Protein 4CY5 (pdb70)

Organism: Drosophila melanogaster (NCBI:txid7227)

Nearest PDB structures (foldseek):
  4cy5-assembly1_A  TM=1.003E+00  e=8.157E-61  Drosophila melanogaster
  3ur4-assembly1_A  TM=1.001E+00  e=1.302E-55  Homo sapiens
  5mzh-assembly1_A  TM=8.025E-01  e=2.350E-26  Chlamydomonas reinhardtii
  7n61-assembly1_0B  TM=9.319E-01  e=7.285E-24  Chlamydomonas reinhardtii
  8ro2-assembly1_T  TM=8.880E-01  e=8.607E-22  Homo sapiens

InterPro domains:
  IPR001680 WD40 repeat [PS50082] (68-109)
  IPR001680 WD40 repeat [PS50082] (110-151)
  IPR001680 WD40 repeat [PS50082] (152-193)
  IPR001680 WD40 repeat [PS50082] (194-235)
  IPR001680 WD40 repeat [PS50082] (237-278)
  IPR001680 WD40 repeat [PS50082] (279-323)
  IPR001680 WD40 repeat [SM00320] (61-100)
  IPR001680 WD40 repeat [SM00320] (103-142)
  IPR001680 WD40 repeat [SM00320] (145-184)
  IPR001680 WD40 repeat [SM00320] (187-226)
  IPR001680 WD40 repeat [SM00320] (229-269)
  IPR001680 WD40 repeat [SM00320] (272-314)
  IPR001680 WD40 repeat [SM00320] (317-358)
  IPR015943 WD40/YVTN repeat-like-containing domain superfamily [G3DSA:2.130.10.10] (47-361)
  IPR019775 WD40 repeat, conserved site [PS00678] (129-143)
  IPR019775 WD40 repeat, conserved site [PS00678] (171-185)
  IPR019775 WD40 repeat, conserved site [PS00678] (213-227)
  IPR019775 WD40 repeat, conserved site [PS00678] (301-315)
  IPR020472 PAC1/LIS1-like, WD-40 repeat [PR00320] (129-143)
  IPR020472 PAC1/LIS1-like, WD-40 repeat [PR00320] (171-185)

Solvent-accessible surface area: 12620 Å² total; per-residue (Å²): 164,141,8,71,8,66,79,107,72,66,8,72,40,10,95,78,1,0,0,0,1,39,18,0,63,88,1,88,61,0,0,0,0,0,3,16,88,45,0,21,0,8,8,0,88,78,8,145,95,83,51,52,2,67,39,11,159,91,6,1,0,4,0,3,20,1,62,87,4,171,37,0,0,0,0,0,9,22,101,18,0,28,2,2,49,21,92,74,23,123,52,79,76,43,0,148,41,11,83,48,67,0,2,3,0,30,16,10,55,145,19,61,22,0,0,0,0,0,53,34,65,12,0,37,4,1,27,21,196,52,14,146,47,101,66,72,9,116,0,18,78,53,21,1,2,5,5,42,7,13,110,108,10,53,20,0,0,0,0,0,35,25,11,36,6,58,0,11,37,18,84,73,12,111,50,90,60,42,8,130,174,122,98,29,31,7,0,12,2,57,2,3,57,9,10,96,29,0,0,6,1,14,16,60,42,18,1,51,0,35,22,41,77,155,27,135,53,75,15,60,0,78,50,5,123,1,91,110,31,1,2,12,1,9,16,4,41,47,27,15,84,2,0,0,2,0,0,33,41,50,45,0,9,0,0,27,0,37,57,85,113,58,12,37,113,4,134,40,12,92,24,11,0,0,0,1,7,30,4,58,96,88,32,9,0,0,0,0,0,10,66,119,22,66,27,2,20,0,7,58,15,123,58,171,145,22,75,2,67,52,132,102,0,2,3,5,80,66,71,187

Structure (mmCIF, N/CA/C/O backbone):
data_4CY5
#
_entry.id   4CY5
#
_cell.length_a   81.480
_cell.length_b   86.210
_cell.length_c   47.620
_cell.angle_alpha   90.00
_cell.angle_beta   90.00
_cell.angle_gamma   90.00
#
_symmetry.space_group_name_H-M   'P 21 21 2'
#
loop_
_entity.id
_entity.type
_entity.pdbx_description
1 polymer 'PROTEIN WILL DIE SLOWLY'
2 polymer 'DIM GAMMA-TUBULIN 1'
3 polymer 'CG4699, ISOFORM D'
4 water water
#
loop_
_atom_site.group_PDB
_atom_site.id
_atom_site.type_symbol
_atom_site.label_atom_id
_atom_site.label_alt_id
_atom_site.label_comp_id
_atom_site.label_asym_id
_atom_site.label_entity_id
_atom_site.label_seq_id
_atom_site.pdbx_PDB_ins_code
_atom_site.Cartn_x
_atom_site.Cartn_y
_atom_site.Cartn_z
_atom_site.occupancy
_atom_site.B_iso_or_equiv
_atom_site.auth_seq_id
_atom_site.auth_comp_id
_atom_site.auth_asym_id
_atom_site.auth_atom_id
_atom_site.pdbx_PDB_model_num
ATOM 1 N N . VAL A 1 13 ? -6.609 44.787 -5.662 1.00 75.08 58 VAL A N 1
ATOM 2 C CA . VAL A 1 13 ? -6.480 43.365 -5.201 1.00 75.98 58 VAL A CA 1
ATOM 3 C C . VAL A 1 13 ? -6.129 42.486 -6.411 1.00 73.14 58 VAL A C 1
ATOM 4 O O . VAL A 1 13 ? -6.956 42.315 -7.313 1.00 75.93 58 VAL A O 1
ATOM 8 N N . LYS A 1 14 ? -4.914 41.933 -6.444 1.00 66.62 59 LYS A N 1
ATOM 9 C CA . LYS A 1 14 ? -4.390 41.351 -7.690 1.00 62.78 59 LYS A CA 1
ATOM 10 C C . LYS A 1 14 ? -3.305 40.268 -7.503 1.00 60.06 59 LYS A C 1
ATOM 11 O O . LYS A 1 14 ? -2.367 40.466 -6.732 1.00 59.76 59 LYS A O 1
ATOM 17 N N . PRO A 1 15 ? -3.412 39.132 -8.236 1.00 57.04 60 PRO A N 1
ATOM 18 C CA . PRO A 1 15 ? -2.458 38.031 -8.064 1.00 55.13 60 PRO A CA 1
ATOM 19 C C . PRO A 1 15 ? -1.154 38.175 -8.845 1.00 55.74 60 PRO A C 1
ATOM 20 O O . PRO A 1 15 ? -1.026 39.042 -9.716 1.00 55.21 60 PRO A O 1
ATOM 24 N N . ASN A 1 16 ? -0.206 37.296 -8.530 1.00 57.45 61 ASN A N 1
ATOM 25 C CA . ASN A 1 16 ? 1.123 37.297 -9.137 1.00 58.03 61 ASN A CA 1
ATOM 26 C C . ASN A 1 16 ? 1.665 35.867 -9.248 1.00 52.93 61 ASN A C 1
ATOM 27 O O . ASN A 1 16 ? 2.726 35.539 -8.706 1.00 51.05 61 ASN A O 1
ATOM 32 N N . TYR A 1 17 ? 0.914 35.007 -9.922 1.00 47.26 62 TYR A N 1
ATOM 33 C CA . TYR A 1 17 ? 1.368 33.642 -10.147 1.00 44.48 62 TYR A CA 1
ATOM 34 C C . TYR A 1 17 ? 2.677 33.656 -10.936 1.00 45.09 62 TYR A C 1
ATOM 35 O O . TYR A 1 17 ? 2.799 34.365 -11.940 1.00 43.32 62 TYR A O 1
ATOM 44 N N . THR A 1 18 ? 3.665 32.907 -10.443 1.00 43.30 63 THR A N 1
ATOM 45 C CA . THR A 1 18 ? 4.912 32.715 -11.163 1.00 43.87 63 THR A CA 1
ATOM 46 C C . THR A 1 18 ? 5.175 31.225 -11.329 1.00 42.36 63 THR A C 1
ATOM 47 O O . THR A 1 18 ? 4.802 30.411 -10.487 1.00 39.20 63 THR A O 1
ATOM 51 N N . LEU A 1 19 ? 5.823 30.885 -12.433 1.00 41.71 64 LEU A N 1
ATOM 52 C CA . LEU A 1 19 ? 6.163 29.515 -12.744 1.00 40.79 64 LEU A CA 1
ATOM 53 C C . LEU A 1 19 ? 7.127 28.935 -11.718 1.00 40.92 64 LEU A C 1
ATOM 54 O O . LEU A 1 19 ? 8.182 29.511 -11.466 1.00 36.75 64 LEU A O 1
ATOM 59 N N . LYS A 1 20 ? 6.775 27.792 -11.136 1.00 41.76 65 LYS A N 1
ATOM 60 C CA . LYS A 1 20 ? 7.675 27.111 -10.205 1.00 43.20 65 LYS A CA 1
ATOM 61 C C . LYS A 1 20 ? 8.222 25.795 -10.742 1.00 42.21 65 LYS A C 1
ATOM 62 O O . LYS A 1 20 ? 9.414 25.520 -10.588 1.00 45.75 65 LYS A O 1
ATOM 68 N N . PHE A 1 21 ? 7.371 24.991 -11.374 1.00 40.24 66 PHE A N 1
ATOM 69 C CA . PHE A 1 21 ? 7.790 23.712 -11.929 1.00 39.05 66 PHE A CA 1
ATOM 70 C C . PHE A 1 21 ? 7.171 23.435 -13.297 1.00 38.26 66 PHE A C 1
ATOM 71 O O . PHE A 1 21 ? 6.022 23.822 -13.561 1.00 35.99 66 PHE A O 1
ATOM 79 N N . THR A 1 22 ? 7.943 22.761 -14.150 1.00 35.32 67 THR A N 1
ATOM 80 C CA . THR A 1 22 ? 7.420 22.147 -15.366 1.00 37.32 67 THR A CA 1
ATOM 81 C C . THR A 1 22 ? 7.620 20.634 -15.326 1.00 36.53 67 THR A C 1
ATOM 82 O O . THR A 1 22 ? 8.729 20.139 -15.155 1.00 32.60 67 THR A O 1
ATOM 86 N N . LEU A 1 23 ? 6.521 19.913 -15.496 1.00 37.18 68 LEU A N 1
ATOM 87 C CA . LEU A 1 23 ? 6.514 18.471 -15.419 1.00 38.48 68 LEU A CA 1
ATOM 88 C C . LEU A 1 23 ? 6.348 17.928 -16.830 1.00 40.21 68 LEU A C 1
ATOM 89 O O . LEU A 1 23 ? 5.464 18.368 -17.568 1.00 43.93 68 LEU A O 1
ATOM 94 N N . ALA A 1 24 ? 7.188 16.976 -17.211 1.00 40.69 69 ALA A N 1
ATOM 95 C CA . ALA A 1 24 ? 7.102 16.373 -18.539 1.00 40.33 69 ALA A CA 1
ATOM 96 C C . ALA A 1 24 ? 7.110 14.865 -18.413 1.00 38.81 69 ALA A C 1
ATOM 97 O O . ALA A 1 24 ? 7.621 14.322 -17.428 1.00 41.05 69 ALA A O 1
ATOM 99 N N . GLY A 1 25 ? 6.535 14.192 -19.406 1.00 36.98 70 GLY A N 1
ATOM 100 C CA . GLY A 1 25 ? 6.391 12.738 -19.360 1.00 36.95 70 GLY A CA 1
ATOM 101 C C . GLY A 1 25 ? 5.307 12.206 -20.278 1.00 36.89 70 GLY A C 1
ATOM 102 O O . GLY A 1 25 ? 5.481 11.169 -20.904 1.00 37.91 70 GLY A O 1
ATOM 103 N N . HIS A 1 26 ? 4.183 12.903 -20.372 1.00 37.06 71 HIS A N 1
ATOM 104 C CA . HIS A 1 26 ? 3.192 12.534 -21.370 1.00 38.91 71 HIS A CA 1
ATOM 105 C C . HIS A 1 26 ? 3.780 12.666 -22.769 1.00 38.50 71 HIS A C 1
ATOM 106 O O . HIS A 1 26 ? 4.568 13.570 -23.040 1.00 37.97 71 HIS A O 1
ATOM 113 N N . THR A 1 27 ? 3.420 11.733 -23.641 1.00 39.27 72 THR A N 1
ATOM 114 C CA . THR A 1 27 ? 3.937 11.708 -25.000 1.00 39.62 72 THR A CA 1
ATOM 115 C C . THR A 1 27 ? 2.882 12.148 -26.026 1.00 40.55 72 THR A C 1
ATOM 116 O O . THR A 1 27 ? 3.117 12.091 -27.231 1.00 41.94 72 THR A O 1
ATOM 120 N N . LYS A 1 28 ? 1.726 12.592 -25.537 1.00 41.13 73 LYS A N 1
ATOM 121 C CA . LYS A 1 28 ? 0.669 13.146 -26.378 1.00 40.76 73 LYS A CA 1
ATOM 122 C C . LYS A 1 28 ? -0.056 14.228 -25.599 1.00 39.66 73 LYS A C 1
ATOM 123 O O . LYS A 1 28 ? 0.219 14.431 -24.419 1.00 42.25 73 LYS A O 1
ATOM 129 N N . ALA A 1 29 ? -0.969 14.933 -26.261 1.00 38.46 74 ALA A N 1
ATOM 130 C CA . ALA A 1 29 ? -1.721 16.025 -25.629 1.00 36.33 74 ALA A CA 1
ATOM 131 C C . ALA A 1 29 ? -2.254 15.660 -24.238 1.00 32.87 74 ALA A C 1
ATOM 132 O O . ALA A 1 29 ? -2.781 14.582 -24.040 1.00 29.71 74 ALA A O 1
ATOM 134 N N . VAL A 1 30 ? -2.106 16.571 -23.286 1.00 32.78 75 VAL A N 1
ATOM 135 C CA . VAL A 1 30 ? -2.636 16.382 -21.936 1.00 33.37 75 VAL A CA 1
ATOM 136 C C . VAL A 1 30 ? -4.063 16.939 -21.923 1.00 33.62 75 VAL A C 1
ATOM 137 O O . VAL A 1 30 ? -4.267 18.098 -22.257 1.00 33.90 75 VAL A O 1
ATOM 141 N N . SER A 1 31 ? -5.029 16.095 -21.551 1.00 32.93 76 SER A N 1
ATOM 142 C CA . SER A 1 31 ? -6.462 16.388 -21.668 1.00 33.73 76 SER A CA 1
ATOM 143 C C . SER A 1 31 ? -7.076 16.961 -20.398 1.00 35.56 76 SER A C 1
ATOM 144 O O . SER A 1 31 ? -8.002 17.766 -20.477 1.00 39.59 76 SER A O 1
ATOM 147 N N . ALA A 1 32 ? -6.600 16.530 -19.236 1.00 34.62 77 ALA A N 1
ATOM 148 C CA . ALA A 1 32 ? -7.050 17.116 -17.971 1.00 34.01 77 ALA A CA 1
ATOM 149 C C . ALA A 1 32 ? -5.978 17.061 -16.907 1.00 35.40 77 ALA A C 1
ATOM 150 O O . ALA A 1 32 ? -5.115 16.173 -16.922 1.00 36.05 77 ALA A O 1
ATOM 152 N N . VAL A 1 33 ? -6.047 18.018 -15.985 1.00 35.85 78 VAL A N 1
ATOM 153 C CA . VAL A 1 33 ? -5.249 18.010 -14.762 1.00 36.37 78 VAL A CA 1
ATOM 154 C C . VAL A 1 33 ? -6.150 18.402 -13.593 1.00 36.20 78 VAL A C 1
ATOM 155 O O . VAL A 1 33 ? -7.000 19.284 -13.740 1.00 34.36 78 VAL A O 1
ATOM 159 N N . LYS A 1 34 ? -5.935 17.746 -12.447 1.00 34.20 79 LYS A N 1
ATOM 160 C CA . LYS A 1 34 ? -6.838 17.768 -11.297 1.00 32.43 79 LYS A CA 1
ATOM 161 C C . LYS A 1 34 ? -6.050 17.519 -9.985 1.00 32.98 79 LYS A C 1
ATOM 162 O O . LYS A 1 34 ? -5.284 16.547 -9.872 1.00 31.90 79 LYS A O 1
ATOM 168 N N . PHE A 1 35 ? -6.232 18.398 -9.003 1.00 31.66 80 PHE A N 1
ATOM 169 C CA . PHE A 1 35 ? -5.636 18.220 -7.679 1.00 32.23 80 PHE A CA 1
ATOM 170 C C . PHE A 1 35 ? -6.439 17.271 -6.804 1.00 32.13 80 PHE A C 1
ATOM 171 O O . PHE A 1 35 ? -7.655 17.272 -6.836 1.00 35.40 80 PHE A O 1
ATOM 179 N N . SER A 1 36 ? -5.755 16.458 -6.011 1.00 34.31 81 SER A N 1
ATOM 180 C CA . SER A 1 36 ? -6.449 15.622 -5.039 1.00 33.50 81 SER A CA 1
ATOM 181 C C . SER A 1 36 ? -7.087 16.558 -3.990 1.00 31.96 81 SER A C 1
ATOM 182 O O . SER A 1 36 ? -6.520 17.603 -3.681 1.00 31.52 81 SER A O 1
ATOM 185 N N . PRO A 1 37 ? -8.279 16.216 -3.486 1.00 33.31 82 PRO A N 1
ATOM 186 C CA . PRO A 1 37 ? -8.920 17.033 -2.443 1.00 35.98 82 PRO A CA 1
ATOM 187 C C . PRO A 1 37 ? -8.060 17.224 -1.192 1.00 37.28 82 PRO A C 1
ATOM 188 O O . PRO A 1 37 ? -8.101 18.285 -0.589 1.00 38.35 82 PRO A O 1
ATOM 192 N N . ASN A 1 38 ? -7.274 16.208 -0.837 1.00 39.02 83 ASN A N 1
ATOM 193 C CA . ASN A 1 38 ? -6.322 16.299 0.273 1.00 39.48 83 ASN A CA 1
ATOM 194 C C . ASN A 1 38 ? -5.064 17.136 -0.033 1.00 41.80 83 ASN A C 1
ATOM 195 O O . ASN A 1 38 ? -4.193 17.269 0.827 1.00 43.31 83 ASN A O 1
ATOM 200 N N . GLY A 1 39 ? -4.955 17.658 -1.258 1.00 42.58 84 GLY A N 1
ATOM 201 C CA . GLY A 1 39 ? -3.920 18.624 -1.624 1.00 43.04 84 GLY A CA 1
ATOM 202 C C . GLY A 1 39 ? -2.525 18.082 -1.872 1.00 43.63 84 GLY A C 1
ATOM 203 O O . GLY A 1 39 ? -1.590 18.851 -2.114 1.00 42.66 84 GLY A O 1
ATOM 204 N N . GLU A 1 40 ? -2.373 16.763 -1.831 1.00 46.43 85 GLU A N 1
ATOM 205 C CA . GLU A 1 40 ? -1.053 16.152 -1.889 1.00 46.95 85 GLU A CA 1
ATOM 206 C C . GLU A 1 40 ? -0.634 15.831 -3.323 1.00 43.07 85 GLU A C 1
ATOM 207 O O . GLU A 1 40 ? 0.555 15.863 -3.638 1.00 46.01 85 GLU A O 1
ATOM 213 N N . TRP A 1 41 ? -1.604 15.530 -4.185 1.00 38.72 86 TRP A N 1
ATOM 214 C CA . TRP A 1 41 ? -1.330 14.947 -5.503 1.00 36.38 86 TRP A CA 1
ATOM 215 C C . TRP A 1 41 ? -1.934 15.730 -6.647 1.00 34.84 86 TRP A C 1
ATOM 216 O O . TRP A 1 41 ? -2.972 16.369 -6.497 1.00 36.97 86 TRP A O 1
ATOM 227 N N . LEU A 1 42 ? -1.301 15.632 -7.810 1.00 35.30 87 LEU A N 1
ATOM 228 C CA . LEU A 1 42 ? -1.886 16.116 -9.058 1.00 35.29 87 LEU A CA 1
ATOM 229 C C . LEU A 1 42 ? -2.007 14.960 -10.041 1.00 34.08 87 LEU A C 1
ATOM 230 O O . LEU A 1 42 ? -1.017 14.304 -10.343 1.00 35.82 87 LEU A O 1
ATOM 235 N N . ALA A 1 43 ? -3.213 14.712 -10.536 1.00 33.14 88 ALA A N 1
ATOM 236 C CA . ALA A 1 43 ? -3.427 13.725 -11.588 1.00 32.05 88 ALA A CA 1
ATOM 237 C C . ALA A 1 43 ? -3.494 14.414 -12.954 1.00 32.64 88 ALA A C 1
ATOM 238 O O . ALA A 1 43 ? -4.040 15.512 -13.075 1.00 31.70 88 ALA A O 1
ATOM 240 N N . SER A 1 44 ? -2.938 13.758 -13.971 1.00 32.62 89 SER A N 1
ATOM 241 C CA . SER A 1 44 ? -3.043 14.209 -15.351 1.00 33.31 89 SER A CA 1
ATOM 242 C C . SER A 1 44 ? -3.520 13.055 -16.234 1.00 32.64 89 SER A C 1
ATOM 243 O O . SER A 1 44 ? -3.150 11.907 -16.022 1.00 33.67 89 SER A O 1
ATOM 246 N N . SER A 1 45 ? -4.369 13.359 -17.206 1.00 30.83 90 SER A N 1
ATOM 247 C CA . SER A 1 45 ? -4.799 12.374 -18.186 1.00 30.05 90 SER A CA 1
ATOM 248 C C . SER A 1 45 ? -4.305 12.823 -19.551 1.00 30.24 90 SER A C 1
ATOM 249 O O . SER A 1 45 ? -4.038 14.007 -19.751 1.00 31.14 90 SER A O 1
ATOM 252 N N . SER A 1 46 ? -4.194 11.895 -20.494 1.00 31.39 91 SER A N 1
ATOM 253 C CA . SER A 1 46 ? -3.619 12.228 -21.804 1.00 33.75 91 SER A CA 1
ATOM 254 C C . SER A 1 46 ? -4.145 11.340 -22.917 1.00 34.57 91 SER A C 1
ATOM 255 O O . SER A 1 46 ? -4.650 10.241 -22.671 1.00 37.25 91 SER A O 1
ATOM 258 N N . ALA A 1 47 ? -4.010 11.823 -24.148 1.00 34.83 92 ALA A N 1
ATOM 259 C CA . ALA A 1 47 ? -4.310 11.016 -25.337 1.00 37.73 92 ALA A CA 1
ATOM 260 C C . ALA A 1 47 ? -3.371 9.814 -25.485 1.00 36.78 92 ALA A C 1
ATOM 261 O O . ALA A 1 47 ? -3.671 8.884 -26.237 1.00 35.57 92 ALA A O 1
ATOM 263 N N . ASP A 1 48 ? -2.238 9.839 -24.780 1.00 36.63 93 ASP A N 1
ATOM 264 C CA . ASP A 1 48 ? -1.298 8.714 -24.774 1.00 38.13 93 ASP A CA 1
ATOM 265 C C . ASP A 1 48 ? -1.823 7.470 -24.045 1.00 39.88 93 ASP A C 1
ATOM 266 O O . ASP A 1 48 ? -1.087 6.491 -23.919 1.00 40.23 93 ASP A O 1
ATOM 271 N N . LYS A 1 49 ? -3.074 7.518 -23.570 1.00 39.31 94 LYS A N 1
ATOM 272 C CA . LYS A 1 49 ? -3.752 6.396 -22.910 1.00 40.71 94 LYS A CA 1
ATOM 273 C C . LYS A 1 49 ? -3.405 6.294 -21.427 1.00 38.59 94 LYS A C 1
ATOM 274 O O . LYS A 1 49 ? -3.823 5.342 -20.772 1.00 38.73 94 LYS A O 1
ATOM 280 N N . LEU A 1 50 ? -2.671 7.273 -20.892 1.00 36.08 95 LEU A N 1
ATOM 281 C CA . LEU A 1 50 ? -2.144 7.178 -19.526 1.00 37.75 95 LEU A CA 1
ATOM 282 C C . LEU A 1 50 ? -2.686 8.227 -18.564 1.00 36.49 95 LEU A C 1
ATOM 283 O O . LEU A 1 50 ? -3.066 9.318 -18.969 1.00 36.52 95 LEU A O 1
ATOM 288 N N . ILE A 1 51 ? -2.703 7.866 -17.282 1.00 36.23 96 ILE A N 1
ATOM 289 C CA . ILE A 1 51 ? -2.879 8.812 -16.181 1.00 35.39 96 ILE A CA 1
ATOM 290 C C . ILE A 1 51 ? -1.563 8.902 -15.431 1.00 34.04 96 ILE A C 1
ATOM 291 O O . ILE A 1 51 ? -0.923 7.883 -15.201 1.00 34.33 96 ILE A O 1
ATOM 296 N N . LYS A 1 52 ? -1.160 10.113 -15.049 1.00 33.51 97 LYS A N 1
ATOM 297 C CA . LYS A 1 52 ? 0.050 10.302 -14.258 1.00 33.06 97 LYS A CA 1
ATOM 298 C C . LYS A 1 52 ? -0.201 11.097 -12.993 1.00 32.97 97 LYS A C 1
ATOM 299 O O . LYS A 1 52 ? -0.967 12.049 -12.994 1.00 34.03 97 LYS A O 1
ATOM 305 N N . ILE A 1 53 ? 0.468 10.693 -11.920 1.00 33.00 98 ILE A N 1
ATOM 306 C CA . ILE A 1 53 ? 0.332 11.326 -10.633 1.00 33.25 98 ILE A CA 1
ATOM 307 C C . ILE A 1 53 ? 1.624 12.036 -10.318 1.00 33.95 98 ILE A C 1
ATOM 308 O O . ILE A 1 53 ? 2.684 11.470 -10.474 1.00 32.82 98 ILE A O 1
ATOM 313 N N . TRP A 1 54 ? 1.506 13.282 -9.869 1.00 35.41 99 TRP A N 1
ATOM 314 C CA . TRP A 1 54 ? 2.630 14.137 -9.547 1.00 34.71 99 TRP A CA 1
ATOM 315 C C . TRP A 1 54 ? 2.404 14.719 -8.148 1.00 35.81 99 TRP A C 1
ATOM 316 O O . TRP A 1 54 ? 1.270 14.925 -7.751 1.00 34.59 99 TRP A O 1
ATOM 327 N N . GLY A 1 55 ? 3.476 14.974 -7.401 1.00 37.80 100 GLY A N 1
ATOM 328 C CA . GLY A 1 55 ? 3.366 15.648 -6.106 1.00 37.64 100 GLY A CA 1
ATOM 329 C C . GLY A 1 55 ? 2.929 17.086 -6.326 1.00 36.61 100 GLY A C 1
ATOM 330 O O . GLY A 1 55 ? 3.538 17.798 -7.119 1.00 36.91 100 GLY A O 1
ATOM 331 N N . ALA A 1 56 ? 1.877 17.518 -5.634 1.00 34.47 101 ALA A N 1
ATOM 332 C CA . ALA A 1 56 ? 1.243 18.801 -5.947 1.00 36.17 101 ALA A CA 1
ATOM 333 C C . ALA A 1 56 ? 2.108 20.034 -5.635 1.00 37.61 101 ALA A C 1
ATOM 334 O O . ALA A 1 56 ? 1.945 21.070 -6.279 1.00 35.22 101 ALA A O 1
ATOM 336 N N . TYR A 1 57 ? 3.008 19.915 -4.652 1.00 37.82 102 TYR A N 1
ATOM 337 C CA . TYR A 1 57 ? 3.858 21.028 -4.205 1.00 38.21 102 TYR A CA 1
ATOM 338 C C . TYR A 1 57 ? 5.238 21.061 -4.873 1.00 38.19 102 TYR A C 1
ATOM 339 O O . TYR A 1 57 ? 5.777 22.137 -5.116 1.00 38.51 102 TYR A O 1
ATOM 348 N N . ASP A 1 58 ? 5.820 19.895 -5.137 1.00 40.87 103 ASP A N 1
ATOM 349 C CA . ASP A 1 58 ? 7.148 19.822 -5.780 1.00 44.48 103 ASP A CA 1
ATOM 350 C C . ASP A 1 58 ? 7.096 19.401 -7.256 1.00 42.83 103 ASP A C 1
ATOM 351 O O . ASP A 1 58 ? 8.090 19.527 -7.961 1.00 43.05 103 ASP A O 1
ATOM 356 N N . GLY A 1 59 ? 5.952 18.898 -7.712 1.00 42.08 104 GLY A N 1
ATOM 357 C CA . GLY A 1 59 ? 5.801 18.437 -9.098 1.00 43.40 104 GLY A CA 1
ATOM 358 C C . GLY A 1 59 ? 6.561 17.159 -9.406 1.00 42.98 104 GLY A C 1
ATOM 359 O O . GLY A 1 59 ? 6.817 16.844 -10.572 1.00 43.29 104 GLY A O 1
ATOM 360 N N . LYS A 1 60 ? 6.917 16.424 -8.356 1.00 41.24 105 LYS A N 1
ATOM 361 C CA . LYS A 1 60 ? 7.723 15.223 -8.490 1.00 42.16 105 LYS A CA 1
ATOM 362 C C . LYS A 1 60 ? 6.858 14.093 -8.996 1.00 39.78 105 LYS A C 1
ATOM 363 O O . LYS A 1 60 ? 5.825 13.792 -8.388 1.00 40.67 105 LYS A O 1
ATOM 369 N N . PHE A 1 61 ? 7.293 13.456 -10.083 1.00 37.75 106 PHE A N 1
ATOM 370 C CA . PHE A 1 61 ? 6.593 12.303 -10.637 1.00 37.37 106 PHE A CA 1
ATOM 371 C C . PHE A 1 61 ? 6.412 11.233 -9.573 1.00 36.33 106 PHE A C 1
ATOM 372 O O . PHE A 1 61 ? 7.378 10.813 -8.936 1.00 35.93 106 PHE A O 1
ATOM 380 N N . GLU A 1 62 ? 5.172 10.799 -9.395 1.00 36.85 107 GLU A N 1
ATOM 381 C CA . GLU A 1 62 ? 4.840 9.730 -8.455 1.00 37.44 107 GLU A CA 1
ATOM 382 C C . GLU A 1 62 ? 4.672 8.409 -9.195 1.00 37.69 107 GLU A C 1
ATOM 383 O O . GLU A 1 62 ? 5.410 7.460 -8.932 1.00 37.49 107 GLU A O 1
ATOM 389 N N . LYS A 1 63 ? 3.717 8.340 -10.130 1.00 37.65 108 LYS A N 1
ATOM 390 C CA . LYS A 1 63 ? 3.457 7.075 -10.840 1.00 36.27 108 LYS A CA 1
ATOM 391 C C . LYS A 1 63 ? 2.589 7.184 -12.095 1.00 35.48 108 LYS A C 1
ATOM 392 O O . LYS A 1 63 ? 1.927 8.198 -12.345 1.00 33.88 108 LYS A O 1
ATOM 398 N N . THR A 1 64 ? 2.588 6.097 -12.859 1.00 34.60 109 THR A N 1
ATOM 399 C CA . THR A 1 64 ? 1.782 5.972 -14.061 1.00 35.10 109 THR A CA 1
ATOM 400 C C . THR A 1 64 ? 0.704 4.948 -13.826 1.00 35.73 109 THR A C 1
ATOM 401 O O . THR A 1 64 ? 0.958 3.912 -13.230 1.00 35.89 109 THR A O 1
ATOM 405 N N . ILE A 1 65 ? -0.507 5.252 -14.285 1.00 37.80 110 ILE A N 1
ATOM 406 C CA . ILE A 1 65 ? -1.620 4.323 -14.197 1.00 38.29 110 ILE A CA 1
ATOM 407 C C . ILE A 1 65 ? -2.123 4.046 -15.614 1.00 38.17 110 ILE A C 1
ATOM 408 O O . ILE A 1 65 ? -2.432 4.978 -16.367 1.00 37.82 110 ILE A O 1
ATOM 413 N N . SER A 1 66 ? -2.200 2.759 -15.958 1.00 37.96 111 SER A N 1
ATOM 414 C CA . SER A 1 66 ? -2.477 2.306 -17.326 1.00 38.00 111 SER A CA 1
ATOM 415 C C . SER A 1 66 ? -3.614 1.295 -17.363 1.00 36.24 111 SER A C 1
ATOM 416 O O . SER A 1 66 ? -3.871 0.601 -16.380 1.00 34.78 111 SER A O 1
ATOM 419 N N . GLY A 1 67 ? -4.261 1.199 -18.521 1.00 35.94 112 GLY A N 1
ATOM 420 C CA . GLY A 1 67 ? -5.306 0.200 -18.744 1.00 35.99 112 GLY A CA 1
ATOM 421 C C . GLY A 1 67 ? -6.278 0.554 -19.860 1.00 35.94 112 GLY A C 1
ATOM 422 O O . GLY A 1 67 ? -6.820 -0.335 -20.517 1.00 37.78 112 GLY A O 1
ATOM 423 N N . HIS A 1 68 ? -6.523 1.836 -20.076 1.00 33.23 113 HIS A N 1
ATOM 424 C CA . HIS A 1 68 ? -7.400 2.226 -21.172 1.00 36.21 113 HIS A CA 1
ATOM 425 C C . HIS A 1 68 ? -6.819 1.813 -22.521 1.00 36.51 113 HIS A C 1
ATOM 426 O O . HIS A 1 68 ? -5.606 1.800 -22.709 1.00 32.76 113 HIS A O 1
ATOM 433 N N . LYS A 1 69 ? -7.709 1.474 -23.446 1.00 39.65 114 LYS A N 1
ATOM 434 C CA . LYS A 1 69 ? -7.318 1.013 -24.780 1.00 41.21 114 LYS A CA 1
ATOM 435 C C . LYS A 1 69 ? -6.961 2.174 -25.711 1.00 38.56 114 LYS A C 1
ATOM 436 O O . LYS A 1 69 ? -6.106 2.034 -26.575 1.00 40.94 114 LYS A O 1
ATOM 442 N N . LEU A 1 70 ? -7.627 3.312 -25.533 1.00 37.47 115 LEU A N 1
ATOM 443 C CA . LEU A 1 70 ? -7.405 4.501 -26.352 1.00 36.43 115 LEU A CA 1
ATOM 444 C C . LEU A 1 70 ? -7.288 5.713 -25.431 1.00 35.03 115 LEU A C 1
ATOM 445 O O . LEU A 1 70 ? -7.340 5.566 -24.211 1.00 34.73 115 LEU A O 1
ATOM 450 N N . GLY A 1 71 ? -7.105 6.895 -26.009 1.00 33.69 116 GLY A N 1
ATOM 451 C CA . GLY A 1 71 ? -6.825 8.099 -25.232 1.00 34.87 116 GLY A CA 1
ATOM 452 C C . GLY A 1 71 ? -7.876 8.451 -24.190 1.00 33.83 116 GLY A C 1
ATOM 453 O O . GLY A 1 71 ? -9.039 8.078 -24.314 1.00 35.49 116 GLY A O 1
ATOM 454 N N . ILE A 1 72 ? -7.454 9.184 -23.165 1.00 32.64 117 ILE A N 1
ATOM 455 C CA . ILE A 1 72 ? -8.337 9.628 -22.083 1.00 31.34 117 ILE A CA 1
ATOM 456 C C . ILE A 1 72 ? -8.610 11.111 -22.224 1.00 30.65 117 ILE A C 1
ATOM 457 O O . ILE A 1 72 ? -7.686 11.865 -22.461 1.00 28.77 117 ILE A O 1
ATOM 462 N N . SER A 1 73 ? -9.870 11.523 -22.057 1.00 32.44 118 SER A N 1
ATOM 463 C CA . SER A 1 73 ? -10.261 12.934 -22.190 1.00 31.75 118 SER A CA 1
ATOM 464 C C . SER A 1 73 ? -10.466 13.645 -20.843 1.00 32.67 118 SER A C 1
ATOM 465 O O . SER A 1 73 ? -10.412 14.873 -20.788 1.00 34.59 118 SER A O 1
ATOM 468 N N . ASP A 1 74 ? -10.720 12.899 -19.769 1.00 31.82 119 ASP A N 1
ATOM 469 C CA . ASP A 1 74 ? -10.960 13.508 -18.451 1.00 32.43 119 ASP A CA 1
ATOM 470 C C . ASP A 1 74 ? -10.561 12.537 -17.348 1.00 30.35 119 ASP A C 1
ATOM 471 O O . ASP A 1 74 ? -10.509 11.328 -17.559 1.00 29.62 119 ASP A O 1
ATOM 476 N N . VAL A 1 75 ? -10.260 13.077 -16.175 1.00 30.82 120 VAL A N 1
ATOM 477 C CA . VAL A 1 75 ? -9.918 12.245 -15.022 1.00 31.28 120 VAL A CA 1
ATOM 478 C C . VAL A 1 75 ? -10.355 12.972 -13.760 1.00 31.05 120 VAL A C 1
ATOM 479 O O . VAL A 1 75 ? -10.302 14.184 -13.720 1.00 30.44 120 VAL A O 1
ATOM 483 N N . ALA A 1 76 ? -10.806 12.241 -12.740 1.00 32.48 121 ALA A N 1
ATOM 484 C CA . ALA A 1 76 ? -11.304 12.890 -11.519 1.00 33.17 121 ALA A CA 1
ATOM 485 C C . ALA A 1 76 ? -11.088 12.080 -10.239 1.00 32.97 121 ALA A C 1
ATOM 486 O O . ALA A 1 76 ? -11.057 10.857 -10.267 1.00 35.10 121 ALA A O 1
ATOM 488 N N . TRP A 1 77 ? -11.001 12.795 -9.121 1.00 32.60 122 TRP A N 1
ATOM 489 C CA . TRP A 1 77 ? -10.677 12.232 -7.805 1.00 33.09 122 TRP A CA 1
ATOM 490 C C . TRP A 1 77 ? -11.905 11.930 -6.967 1.00 33.35 122 TRP A C 1
ATOM 491 O O . TRP A 1 77 ? -12.856 12.703 -6.946 1.00 33.59 122 TRP A O 1
ATOM 502 N N . SER A 1 78 ? -11.870 10.825 -6.239 1.00 36.07 123 SER A N 1
ATOM 503 C CA . SER A 1 78 ? -12.849 10.597 -5.185 1.00 36.78 123 SER A CA 1
ATOM 504 C C . SER A 1 78 ? -12.665 11.650 -4.093 1.00 37.02 123 SER A C 1
ATOM 505 O O . SER A 1 78 ? -11.642 12.325 -4.024 1.00 36.84 123 SER A O 1
ATOM 508 N N . SER A 1 79 ? -13.660 11.762 -3.229 1.00 39.00 124 SER A N 1
ATOM 509 C CA . SER A 1 79 ? -13.653 12.759 -2.172 1.00 39.20 124 SER A CA 1
ATOM 510 C C . SER A 1 79 ? -12.532 12.535 -1.150 1.00 38.92 124 SER A C 1
ATOM 511 O O . SER A 1 79 ? -11.978 13.493 -0.635 1.00 43.74 124 SER A O 1
ATOM 514 N N . ASP A 1 80 ? -12.173 11.279 -0.896 1.00 39.07 125 ASP A N 1
ATOM 515 C CA . ASP A 1 80 ? -11.134 10.931 0.089 1.00 37.88 125 ASP A CA 1
ATOM 516 C C . ASP A 1 80 ? -9.732 10.797 -0.520 1.00 37.86 125 ASP A C 1
ATOM 517 O O . ASP A 1 80 ? -8.810 10.285 0.124 1.00 36.49 125 ASP A O 1
ATOM 522 N N . SER A 1 81 ? -9.575 11.268 -1.759 1.00 37.39 126 SER A N 1
ATOM 523 C CA . SER A 1 81 ? -8.305 11.205 -2.486 1.00 36.00 126 SER A CA 1
ATOM 524 C C . SER A 1 81 ? -7.719 9.782 -2.658 1.00 35.86 126 SER A C 1
ATOM 525 O O . SER A 1 81 ? -6.542 9.641 -3.001 1.00 35.69 126 SER A O 1
ATOM 528 N N . ARG A 1 82 ? -8.529 8.738 -2.464 1.00 36.44 127 ARG A N 1
ATOM 529 C CA . ARG A 1 82 ? -8.034 7.357 -2.600 1.00 39.12 127 ARG A CA 1
ATOM 530 C C . ARG A 1 82 ? -8.270 6.737 -3.977 1.00 37.73 127 ARG A C 1
ATOM 531 O O . ARG A 1 82 ? -7.537 5.832 -4.376 1.00 39.53 127 ARG A O 1
ATOM 539 N N . LEU A 1 83 ? -9.295 7.209 -4.684 1.00 35.62 128 LEU A N 1
ATOM 540 C CA . LEU A 1 83 ? -9.694 6.636 -5.959 1.00 34.30 128 LEU A CA 1
ATOM 541 C C . LEU A 1 83 ? -9.721 7.700 -7.044 1.00 33.73 128 LEU A C 1
ATOM 542 O O . LEU A 1 83 ? -9.804 8.910 -6.767 1.00 33.83 128 LEU A O 1
ATOM 547 N N . LEU A 1 84 ? -9.681 7.246 -8.287 1.00 33.68 129 LEU A N 1
ATOM 548 C CA . LEU A 1 84 ? -9.779 8.141 -9.445 1.00 33.18 129 LEU A CA 1
ATOM 549 C C . LEU A 1 84 ? -10.691 7.532 -10.488 1.00 32.40 129 LEU A C 1
ATOM 550 O O . LEU A 1 84 ? -10.755 6.312 -10.639 1.00 31.98 129 LEU A O 1
ATOM 555 N N . VAL A 1 85 ? -11.391 8.381 -11.224 1.00 31.12 130 VAL A N 1
ATOM 556 C CA . VAL A 1 85 ? -12.192 7.896 -12.332 1.00 31.28 130 VAL A CA 1
ATOM 557 C C . VAL A 1 85 ? -11.726 8.573 -13.617 1.00 30.11 130 VAL A C 1
ATOM 558 O O . VAL A 1 85 ? -11.343 9.727 -13.604 1.00 30.92 130 VAL A O 1
ATOM 562 N N . SER A 1 86 ? -11.717 7.821 -14.710 1.00 30.45 131 SER A N 1
ATOM 563 C CA . SER A 1 86 ? -11.304 8.346 -16.001 1.00 30.63 131 SER A CA 1
ATOM 564 C C . SER A 1 86 ? -12.273 7.903 -17.085 1.00 30.62 131 SER A C 1
ATOM 565 O O . SER A 1 86 ? -12.912 6.873 -16.953 1.00 32.19 131 SER A O 1
ATOM 568 N N . GLY A 1 87 ? -12.383 8.701 -18.143 1.00 31.36 132 GLY A N 1
ATOM 569 C CA . GLY A 1 87 ? -13.253 8.396 -19.284 1.00 32.01 132 GLY A CA 1
ATOM 570 C C . GLY A 1 87 ? -12.471 8.463 -20.583 1.00 32.09 132 GLY A C 1
ATOM 571 O O . GLY A 1 87 ? -11.755 9.435 -20.844 1.00 32.13 132 GLY A O 1
ATOM 572 N N . SER A 1 88 ? -12.637 7.442 -21.414 1.00 33.61 133 SER A N 1
ATOM 573 C CA . SER A 1 88 ? -11.770 7.246 -22.567 1.00 35.08 133 SER A CA 1
ATOM 574 C C . SER A 1 88 ? -12.533 7.132 -23.881 1.00 34.48 133 SER A C 1
ATOM 575 O O . SER A 1 88 ? -13.748 6.896 -23.912 1.00 32.55 133 SER A O 1
ATOM 578 N N . ASP A 1 89 ? -11.793 7.289 -24.969 1.00 33.34 134 ASP A N 1
ATOM 579 C CA . ASP A 1 89 ? -12.319 7.022 -26.294 1.00 34.98 134 ASP A CA 1
ATOM 580 C C . ASP A 1 89 ? -12.650 5.553 -26.503 1.00 35.18 134 ASP A C 1
ATOM 581 O O . ASP A 1 89 ? -13.394 5.231 -27.420 1.00 36.92 134 ASP A O 1
ATOM 586 N N . ASP A 1 90 ? -12.151 4.669 -25.640 1.00 35.04 135 ASP A N 1
ATOM 587 C CA . ASP A 1 90 ? -12.536 3.259 -25.705 1.00 37.46 135 ASP A CA 1
ATOM 588 C C . ASP A 1 90 ? -13.930 2.998 -25.163 1.00 38.03 135 ASP A C 1
ATOM 589 O O . ASP A 1 90 ? -14.249 1.852 -24.830 1.00 40.66 135 ASP A O 1
ATOM 594 N N . LYS A 1 91 ? -14.739 4.054 -25.061 1.00 36.29 136 LYS A N 1
ATOM 595 C CA . LYS A 1 91 ? -16.163 3.980 -24.715 1.00 37.13 136 LYS A CA 1
ATOM 596 C C . LYS A 1 91 ? -16.453 3.605 -23.264 1.00 35.04 136 LYS A C 1
ATOM 597 O O . LYS A 1 91 ? -17.619 3.474 -22.895 1.00 34.22 136 LYS A O 1
ATOM 603 N N . THR A 1 92 ? -15.413 3.484 -22.436 1.00 34.78 137 THR A N 1
ATOM 604 C CA . THR A 1 92 ? -15.586 3.058 -21.051 1.00 35.62 137 THR A CA 1
ATOM 605 C C . THR A 1 92 ? -15.057 4.086 -20.076 1.00 35.76 137 THR A C 1
ATOM 606 O O . THR A 1 92 ? -14.299 4.988 -20.440 1.00 35.11 137 THR A O 1
ATOM 610 N N . LEU A 1 93 ? -15.474 3.931 -18.825 1.00 35.94 138 LEU A N 1
ATOM 611 C CA . LEU A 1 93 ? -14.788 4.558 -17.707 1.00 35.26 138 LEU A CA 1
ATOM 612 C C . LEU A 1 93 ? -14.103 3.489 -16.870 1.00 35.97 138 LEU A C 1
ATOM 613 O O . LEU A 1 93 ? -14.501 2.320 -16.898 1.00 36.56 138 LEU A O 1
ATOM 618 N N . LYS A 1 94 ? -13.066 3.886 -16.137 1.00 35.96 139 LYS A N 1
ATOM 619 C CA . LYS A 1 94 ? -12.379 2.980 -15.225 1.00 35.29 139 LYS A CA 1
ATOM 620 C C . LYS A 1 94 ? -12.204 3.646 -13.862 1.00 35.38 139 LYS A C 1
ATOM 621 O O . LYS A 1 94 ? -11.934 4.841 -13.783 1.00 35.32 139 LYS A O 1
ATOM 627 N N . VAL A 1 95 ? -12.403 2.877 -12.793 1.00 35.64 140 VAL A N 1
ATOM 628 C CA . VAL A 1 95 ? -12.159 3.362 -11.438 1.00 34.86 140 VAL A CA 1
ATOM 629 C C . VAL A 1 95 ? -10.799 2.835 -11.001 1.00 32.56 140 VAL A C 1
ATOM 630 O O . VAL A 1 95 ? -10.517 1.645 -11.098 1.00 32.07 140 VAL A O 1
ATOM 634 N N . TRP A 1 96 ? -9.943 3.724 -10.529 1.00 33.39 141 TRP A N 1
ATOM 635 C CA . TRP A 1 96 ? -8.591 3.325 -10.167 1.00 34.78 141 TRP A CA 1
ATOM 636 C C . TRP A 1 96 ? -8.383 3.453 -8.669 1.00 35.60 141 TRP A C 1
ATOM 637 O O . TRP A 1 96 ? -8.928 4.365 -8.045 1.00 33.91 141 TRP A O 1
ATOM 648 N N . GLU A 1 97 ? -7.615 2.523 -8.099 1.00 35.13 142 GLU A N 1
ATOM 649 C CA . GLU A 1 97 ? -7.144 2.663 -6.727 1.00 37.26 142 GLU A CA 1
ATOM 650 C C . GLU A 1 97 ? -5.762 3.299 -6.785 1.00 37.43 142 GLU A C 1
ATOM 651 O O . GLU A 1 97 ? -4.832 2.708 -7.326 1.00 38.06 142 GLU A O 1
ATOM 657 N N . LEU A 1 98 ? -5.635 4.511 -6.249 1.00 37.05 143 LEU A N 1
ATOM 658 C CA . LEU A 1 98 ? -4.375 5.249 -6.303 1.00 36.87 143 LEU A CA 1
ATOM 659 C C . LEU A 1 98 ? -3.179 4.452 -5.791 1.00 38.18 143 LEU A C 1
ATOM 660 O O . LEU A 1 98 ? -2.170 4.298 -6.489 1.00 38.09 143 LEU A O 1
ATOM 665 N N . SER A 1 99 ? -3.292 3.970 -4.559 1.00 38.76 144 SER A N 1
ATOM 666 C CA . SER A 1 99 ? -2.170 3.337 -3.870 1.00 38.31 144 SER A CA 1
ATOM 667 C C . SER A 1 99 ? -1.613 2.123 -4.623 1.00 36.35 144 SER A C 1
ATOM 668 O O . SER A 1 99 ? -0.408 1.896 -4.619 1.00 32.94 144 SER A O 1
ATOM 671 N N . THR A 1 100 ? -2.485 1.357 -5.276 1.00 36.43 145 THR A N 1
ATOM 672 C CA . THR A 1 100 ? -2.066 0.128 -5.957 1.00 36.74 145 THR A CA 1
ATOM 673 C C . THR A 1 100 ? -1.974 0.194 -7.493 1.00 35.82 145 THR A C 1
ATOM 674 O O . THR A 1 100 ? -1.419 -0.710 -8.125 1.00 36.66 145 THR A O 1
ATOM 678 N N . GLY A 1 101 ? -2.555 1.224 -8.096 1.00 35.41 146 GLY A N 1
ATOM 679 C CA . GLY A 1 101 ? -2.688 1.279 -9.550 1.00 34.22 146 GLY A CA 1
ATOM 680 C C . GLY A 1 101 ? -3.707 0.323 -10.148 1.00 34.52 146 GLY A C 1
ATOM 681 O O . GLY A 1 101 ? -3.788 0.210 -11.371 1.00 34.37 146 GLY A O 1
ATOM 682 N N . LYS A 1 102 ? -4.500 -0.350 -9.311 1.00 34.44 147 LYS A N 1
ATOM 683 C CA . LYS A 1 102 ? -5.475 -1.322 -9.803 1.00 36.82 147 LYS A CA 1
ATOM 684 C C . LYS A 1 102 ? -6.642 -0.653 -10.531 1.00 38.48 147 LYS A C 1
ATOM 685 O O . LYS A 1 102 ? -7.038 0.466 -10.209 1.00 35.55 147 LYS A O 1
ATOM 691 N N . SER A 1 103 ? -7.179 -1.371 -11.509 1.00 39.30 148 SER A N 1
ATOM 692 C CA . SER A 1 103 ? -8.425 -1.014 -12.163 1.00 41.92 148 SER A CA 1
ATOM 693 C C . SER A 1 103 ? -9.529 -1.795 -11.467 1.00 42.13 148 SER A C 1
ATOM 694 O O . SER A 1 103 ? -9.743 -2.970 -11.766 1.00 41.25 148 SER A O 1
ATOM 697 N N . LEU A 1 104 ? -10.215 -1.143 -10.529 1.00 41.63 149 LEU A N 1
ATOM 698 C CA . LEU A 1 104 ? -11.181 -1.822 -9.678 1.00 41.66 149 LEU A CA 1
ATOM 699 C C . LEU A 1 104 ? -12.426 -2.201 -10.464 1.00 41.51 149 LEU A C 1
ATOM 700 O O . LEU A 1 104 ? -12.920 -3.328 -10.357 1.00 38.21 149 LEU A O 1
ATOM 705 N N . LYS A 1 105 ? -12.938 -1.250 -11.241 1.00 40.54 150 LYS A N 1
ATOM 706 C CA . LYS A 1 105 ? -14.066 -1.518 -12.125 1.00 41.21 150 LYS A CA 1
ATOM 707 C C . LYS A 1 105 ? -13.872 -0.864 -13.473 1.00 39.34 150 LYS A C 1
ATOM 708 O O . LYS A 1 105 ? -13.108 0.097 -13.613 1.00 39.28 150 LYS A O 1
ATOM 714 N N . THR A 1 106 ? -14.565 -1.411 -14.462 1.00 36.15 151 THR A N 1
ATOM 715 C CA . THR A 1 106 ? -14.624 -0.830 -15.783 1.00 36.12 151 THR A CA 1
ATOM 716 C C . THR A 1 106 ? -16.088 -0.604 -16.119 1.00 34.81 151 THR A C 1
ATOM 717 O O . THR A 1 106 ? -16.841 -1.555 -16.285 1.00 34.22 151 THR A O 1
ATOM 721 N N . LEU A 1 107 ? -16.486 0.664 -16.195 1.00 35.04 152 LEU A N 1
ATOM 722 C CA . LEU A 1 107 ? -17.886 1.033 -16.380 1.00 35.41 152 LEU A CA 1
ATOM 723 C C . LEU A 1 107 ? -18.276 1.018 -17.859 1.00 36.23 152 LEU A C 1
ATOM 724 O O . LEU A 1 107 ? -17.858 1.885 -18.622 1.00 37.00 152 LEU A O 1
ATOM 729 N N . LYS A 1 108 ? -19.068 0.026 -18.257 1.00 38.20 153 LYS A N 1
ATOM 730 C 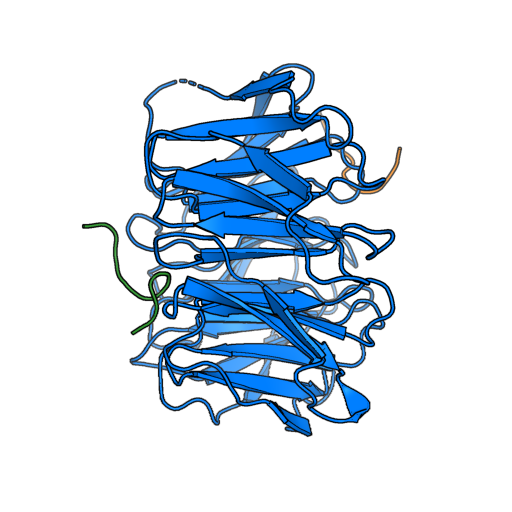CA . LYS A 1 108 ? -19.450 -0.152 -19.659 1.00 40.70 153 LYS A CA 1
ATOM 731 C C . LYS A 1 108 ? -20.923 0.150 -19.895 1.00 40.86 153 LYS A C 1
ATOM 732 O O . LYS A 1 108 ? -21.790 -0.220 -19.084 1.00 37.67 153 LYS A O 1
ATOM 738 N N . GLY A 1 109 ? -21.210 0.776 -21.036 1.00 40.94 154 GLY A N 1
ATOM 739 C CA . GLY A 1 109 ? -22.593 1.084 -21.409 1.00 40.86 154 GLY A CA 1
ATOM 740 C C . GLY A 1 109 ? -22.742 2.251 -22.369 1.00 41.53 154 GLY A C 1
ATOM 741 O O . GLY A 1 109 ? -23.713 2.309 -23.126 1.00 43.25 154 GLY A O 1
ATOM 742 N N . HIS A 1 110 ? -21.814 3.203 -22.324 1.00 39.81 155 HIS A N 1
AT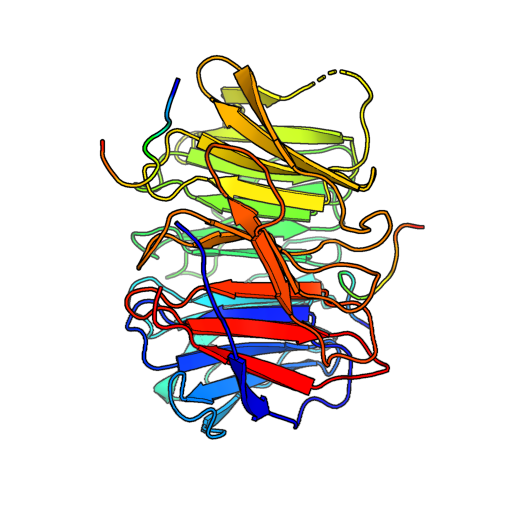OM 743 C CA . HIS A 1 110 ? -21.814 4.275 -23.315 1.00 41.41 155 HIS A CA 1
ATOM 744 C C . HIS A 1 110 ? -21.546 3.698 -24.713 1.00 41.20 155 HIS A C 1
ATOM 745 O O . HIS A 1 110 ? -20.798 2.731 -24.868 1.00 41.41 155 HIS A O 1
ATOM 752 N N . SER A 1 111 ? -22.170 4.288 -25.726 1.00 41.51 156 SER A N 1
ATOM 753 C CA . SER A 1 111 ? -22.064 3.764 -27.086 1.00 41.91 156 SER A CA 1
ATOM 754 C C . SER A 1 111 ? -21.093 4.568 -27.949 1.00 41.43 156 SER A C 1
ATOM 755 O O . SER A 1 111 ? -20.961 4.306 -29.141 1.00 43.12 156 SER A O 1
ATOM 758 N N . ASN A 1 112 ? -20.412 5.541 -27.343 1.00 41.13 157 ASN A N 1
ATOM 759 C CA . ASN A 1 112 ? -19.407 6.347 -28.035 1.00 39.61 157 ASN A CA 1
ATOM 760 C C . ASN A 1 112 ? -18.432 6.930 -27.009 1.00 39.66 157 ASN A C 1
ATOM 761 O O . ASN A 1 112 ? -18.516 6.604 -25.825 1.00 44.25 157 ASN A O 1
ATOM 766 N N . TYR A 1 113 ? -17.507 7.775 -27.448 1.00 39.31 158 TYR A N 1
ATOM 767 C CA . TYR A 1 113 ? -16.414 8.228 -26.585 1.00 39.88 158 TYR A CA 1
ATOM 768 C C . TYR A 1 113 ? -16.977 8.814 -25.299 1.00 37.02 158 TYR A C 1
ATOM 769 O O . TYR A 1 113 ? -17.952 9.554 -25.341 1.00 33.70 158 TYR A O 1
ATOM 778 N N . VAL A 1 114 ? -16.380 8.457 -24.164 1.00 34.90 159 VAL A N 1
ATOM 779 C CA . VAL A 1 114 ? -16.698 9.101 -22.898 1.00 34.00 159 VAL A CA 1
ATOM 780 C C . VAL A 1 114 ? -15.807 10.332 -22.855 1.00 35.41 159 VAL A C 1
ATOM 781 O O . VAL A 1 114 ? -14.608 10.234 -23.117 1.00 37.43 159 VAL A O 1
ATOM 785 N N . PHE A 1 115 ? -16.399 11.486 -22.551 1.00 34.87 160 PHE A N 1
ATOM 786 C CA . PHE A 1 115 ? -15.710 12.774 -22.631 1.00 33.33 160 PHE A CA 1
ATOM 787 C C . PHE A 1 115 ? -15.402 13.370 -21.260 1.00 30.90 160 PHE A C 1
ATOM 788 O O . PHE A 1 115 ? -14.356 13.959 -21.068 1.00 31.35 160 PHE A O 1
ATOM 796 N N . CYS A 1 116 ? -16.319 13.216 -20.314 1.00 31.68 161 CYS A N 1
ATOM 797 C CA . CYS A 1 116 ? -16.225 13.883 -19.017 1.00 30.02 161 CYS A CA 1
ATOM 798 C C . CYS A 1 116 ? -16.745 12.993 -17.894 1.00 29.66 161 CYS A C 1
ATOM 799 O O . CYS A 1 116 ? -17.606 12.137 -18.126 1.00 30.07 161 CYS A O 1
ATOM 802 N N . CYS A 1 117 ? -16.225 13.194 -16.681 1.00 29.72 162 CYS A N 1
ATOM 803 C CA . CYS A 1 117 ? -16.618 12.367 -15.528 1.00 30.57 162 CYS A CA 1
ATOM 804 C C . CYS A 1 117 ? -16.364 13.027 -14.167 1.00 30.59 162 CYS A C 1
ATOM 805 O O . CYS A 1 117 ? -15.522 13.897 -14.046 1.00 33.41 162 CYS A O 1
ATOM 808 N N . ASN A 1 118 ? -17.093 12.590 -13.147 1.00 31.25 163 ASN A N 1
ATOM 809 C CA . ASN A 1 118 ? -16.942 13.118 -11.786 1.00 31.95 163 ASN A CA 1
ATOM 810 C C . ASN A 1 118 ? -17.568 12.204 -10.740 1.00 32.58 163 ASN A C 1
ATOM 811 O O . ASN A 1 118 ? -18.557 11.508 -11.002 1.00 32.58 163 ASN A O 1
ATOM 816 N N . PHE A 1 119 ? -16.979 12.219 -9.548 1.00 33.08 164 PHE A N 1
ATOM 817 C CA . PHE A 1 119 ? -17.579 11.592 -8.380 1.00 33.25 164 PHE A CA 1
ATOM 818 C C . PHE A 1 119 ? -18.563 12.587 -7.782 1.00 33.82 164 PHE A C 1
ATOM 819 O O . PHE A 1 119 ? -18.380 13.797 -7.902 1.00 34.74 164 PHE A O 1
ATOM 827 N N . ASN A 1 120 ? -19.588 12.083 -7.107 1.00 34.66 165 ASN A N 1
ATOM 828 C CA . ASN A 1 120 ? -20.367 12.934 -6.218 1.00 35.28 165 ASN A CA 1
ATOM 829 C C . ASN A 1 120 ? -19.549 13.148 -4.935 1.00 35.85 165 ASN A C 1
ATOM 830 O O . ASN A 1 120 ? -18.506 12.506 -4.760 1.00 34.34 165 ASN A O 1
ATOM 835 N N . PRO A 1 121 ? -19.968 14.090 -4.073 1.00 34.82 166 PRO A N 1
ATOM 836 C CA . PRO A 1 121 ? -19.181 14.366 -2.863 1.00 35.57 166 PRO A CA 1
ATOM 837 C C . PRO A 1 121 ? -19.052 13.173 -1.943 1.00 35.68 166 PRO A C 1
ATOM 838 O O . PRO A 1 121 ? -17.991 12.943 -1.382 1.00 39.84 166 PRO A O 1
ATOM 842 N N . GLN A 1 122 ? -20.133 12.429 -1.797 1.00 37.50 167 GLN A N 1
ATOM 843 C CA . GLN A 1 122 ? -20.141 11.218 -0.996 1.00 40.36 167 GLN A CA 1
ATOM 844 C C . GLN A 1 122 ? -19.294 10.124 -1.668 1.00 40.90 167 GLN A C 1
ATOM 845 O O . GLN A 1 122 ? -18.840 9.197 -1.006 1.00 42.36 167 GLN A O 1
ATOM 851 N N . SER A 1 123 ? -19.111 10.246 -2.985 1.00 40.08 168 SER A N 1
ATOM 852 C CA . SER A 1 123 ? -18.250 9.380 -3.802 1.00 39.17 168 SER A CA 1
ATOM 853 C C . SER A 1 123 ? -18.761 7.950 -3.933 1.00 40.75 168 SER A C 1
ATOM 854 O O . SER A 1 123 ? -18.014 7.032 -4.304 1.00 42.23 168 SER A O 1
ATOM 857 N N . ASN A 1 124 ? -20.044 7.767 -3.650 1.00 39.33 169 ASN A N 1
ATOM 858 C CA . ASN A 1 124 ? -20.703 6.507 -3.919 1.00 39.32 169 ASN A CA 1
ATOM 859 C C . ASN A 1 124 ? -21.254 6.465 -5.344 1.00 38.98 169 ASN A C 1
ATOM 860 O O . ASN A 1 124 ? -21.642 5.400 -5.812 1.00 39.58 169 ASN A O 1
ATOM 865 N N . LEU A 1 125 ? -21.294 7.615 -6.022 1.00 39.32 170 LEU A N 1
ATOM 866 C CA . LEU A 1 125 ? -21.721 7.692 -7.429 1.00 38.67 170 LEU A CA 1
ATOM 867 C C . LEU A 1 125 ? -20.699 8.386 -8.326 1.00 38.57 170 LEU A C 1
ATOM 868 O O . LEU A 1 125 ? -19.920 9.226 -7.882 1.00 36.90 170 LEU A O 1
ATOM 873 N N . ILE A 1 126 ? -20.749 8.043 -9.608 1.00 38.71 171 ILE A N 1
ATOM 874 C CA . ILE A 1 126 ? -19.983 8.718 -10.629 1.00 37.33 171 ILE A CA 1
ATOM 875 C C . ILE A 1 126 ? -20.957 9.200 -11.697 1.00 36.67 171 ILE A C 1
ATOM 876 O O . ILE A 1 126 ? -21.897 8.509 -12.029 1.00 37.33 171 ILE A O 1
ATOM 881 N N . VAL A 1 127 ? -20.735 10.403 -12.218 1.00 35.94 172 VAL A N 1
ATOM 882 C CA . VAL A 1 127 ? -21.506 10.901 -13.346 1.00 33.91 172 VAL A CA 1
ATOM 883 C C . VAL A 1 127 ? -20.579 10.955 -14.552 1.00 32.63 172 VAL A C 1
ATOM 884 O O . VAL A 1 127 ? -19.406 11.276 -14.406 1.00 33.86 172 VAL A O 1
ATOM 888 N N . SER A 1 128 ? -21.099 10.626 -15.733 1.00 30.92 173 SER A N 1
ATOM 889 C CA . SER A 1 128 ? -20.309 10.674 -16.962 1.00 29.94 173 SER A CA 1
ATOM 890 C C . SER A 1 128 ? -21.088 11.328 -18.091 1.00 30.65 173 SER A C 1
ATOM 891 O O . SER A 1 128 ? -22.311 11.374 -18.060 1.00 31.22 173 SER A O 1
ATOM 894 N N . GLY A 1 129 ? -20.362 11.849 -19.075 1.00 30.21 174 GLY A N 1
ATOM 895 C CA . GLY A 1 129 ? -20.967 12.355 -20.303 1.00 31.78 174 GLY A CA 1
ATOM 896 C C . GLY A 1 129 ? -20.201 11.860 -21.516 1.00 31.04 174 GLY A C 1
ATOM 897 O O . GLY A 1 129 ? -18.993 11.629 -21.434 1.00 30.86 174 GLY A O 1
ATOM 898 N N . SER A 1 130 ? -20.895 11.733 -22.645 1.00 31.39 175 SER A N 1
ATOM 899 C CA . SER A 1 130 ? -20.352 11.035 -23.804 1.00 34.46 175 SER A CA 1
ATOM 900 C C . SER A 1 130 ? -20.719 11.652 -25.153 1.00 35.14 175 SER A C 1
ATOM 901 O O . SER A 1 130 ? -21.679 12.402 -25.285 1.00 36.61 175 SER A O 1
ATOM 904 N N . PHE A 1 131 ? -19.926 11.315 -26.161 1.00 37.40 176 PHE A N 1
ATOM 905 C CA . PHE A 1 131 ? -20.246 11.650 -27.544 1.00 38.78 176 PHE A CA 1
ATOM 906 C C . PHE A 1 131 ? -21.585 11.069 -27.986 1.00 36.33 176 PHE A C 1
ATOM 907 O O . PHE A 1 131 ? -22.161 11.554 -28.942 1.00 36.08 176 PHE A O 1
ATOM 915 N N . ASP A 1 132 ? -22.073 10.039 -27.296 1.00 34.25 177 ASP A N 1
ATOM 916 C CA . ASP A 1 132 ? -23.351 9.435 -27.636 1.00 33.45 177 ASP A CA 1
ATOM 917 C C . ASP A 1 132 ? -24.538 10.277 -27.200 1.00 33.86 177 ASP A C 1
ATOM 918 O O . ASP A 1 132 ? -25.666 9.879 -27.424 1.00 37.62 177 ASP A O 1
ATOM 923 N N . GLU A 1 133 ? -24.289 11.426 -26.567 1.00 34.24 178 GLU A N 1
ATOM 924 C CA . GLU A 1 133 ? -25.332 12.413 -26.227 1.00 34.66 178 GLU A CA 1
ATOM 925 C C . GLU A 1 133 ? -26.045 12.169 -24.880 1.00 34.87 178 GLU A C 1
ATOM 926 O O . GLU A 1 133 ? -26.928 12.939 -24.497 1.00 32.59 178 GLU A O 1
ATOM 932 N N . SER A 1 134 ? -25.642 11.126 -24.150 1.00 34.93 179 SER A N 1
ATOM 933 C CA . SER A 1 134 ? -26.272 10.803 -22.872 1.00 33.93 179 SER A CA 1
ATOM 934 C C . SER A 1 134 ? -25.413 11.211 -21.690 1.00 35.29 179 SER A C 1
ATOM 935 O O . SER A 1 134 ? -24.210 11.442 -21.827 1.00 35.90 179 SER A O 1
ATOM 938 N N . VAL A 1 135 ? -26.056 11.304 -20.531 1.00 37.18 180 VAL A N 1
ATOM 939 C CA . VAL A 1 135 ? -25.372 11.403 -19.241 1.00 37.54 180 VAL A CA 1
ATOM 940 C C . VAL A 1 135 ? -25.739 10.168 -18.424 1.00 39.67 180 VAL A C 1
ATOM 941 O O . VAL A 1 135 ? -26.914 9.808 -18.323 1.00 41.91 180 VAL A O 1
ATOM 945 N N . ARG A 1 136 ? -24.739 9.516 -17.840 1.00 40.89 181 ARG A N 1
ATOM 946 C CA . ARG A 1 136 ? -24.978 8.317 -17.044 1.00 40.01 181 ARG A CA 1
ATOM 947 C C . ARG A 1 136 ? -24.512 8.491 -15.599 1.00 40.82 181 ARG A C 1
ATOM 948 O O . ARG A 1 136 ? -23.523 9.178 -15.331 1.00 39.93 181 ARG A O 1
ATOM 956 N N . ILE A 1 137 ? -25.253 7.864 -14.685 1.00 40.67 182 ILE A N 1
ATOM 957 C CA . ILE A 1 137 ? -24.918 7.824 -13.270 1.00 40.83 182 ILE A CA 1
ATOM 958 C C . ILE A 1 137 ? -24.602 6.371 -12.915 1.00 39.77 182 ILE A C 1
ATOM 959 O O . ILE A 1 137 ? -25.401 5.477 -13.175 1.00 39.25 182 ILE A O 1
ATOM 964 N N . TRP A 1 138 ? -23.435 6.145 -12.319 1.00 39.26 183 TRP A N 1
ATOM 965 C CA . TRP A 1 138 ? -22.967 4.798 -12.025 1.00 39.52 183 TRP A CA 1
ATOM 966 C C . TRP A 1 138 ? -22.787 4.570 -10.527 1.00 40.39 183 TRP A C 1
ATOM 967 O O . TRP A 1 138 ? -22.402 5.486 -9.792 1.00 38.18 183 TRP A O 1
ATOM 978 N N . ASP A 1 139 ? -23.028 3.331 -10.102 1.00 40.75 184 ASP A N 1
ATOM 979 C CA . ASP A 1 139 ? -22.739 2.887 -8.738 1.00 43.44 184 ASP A CA 1
ATOM 980 C C . ASP A 1 139 ? -21.255 2.535 -8.621 1.00 44.83 184 ASP A C 1
ATOM 981 O O . ASP A 1 139 ? -20.763 1.646 -9.313 1.00 43.55 184 ASP A O 1
ATOM 986 N N . VAL A 1 140 ? -20.552 3.227 -7.733 1.00 45.66 185 VAL A N 1
ATOM 987 C CA . VAL A 1 140 ? -19.121 3.016 -7.549 1.00 46.14 185 VAL A CA 1
ATOM 988 C C . VAL A 1 140 ? -18.823 1.615 -6.993 1.00 48.07 185 VAL A C 1
ATOM 989 O O . VAL A 1 140 ? -17.882 0.957 -7.443 1.00 46.47 185 VAL A O 1
ATOM 993 N N . ARG A 1 141 ? -19.632 1.160 -6.035 1.00 51.44 186 ARG A N 1
ATOM 994 C CA . ARG A 1 141 ? -19.420 -0.140 -5.379 1.00 53.82 186 ARG A CA 1
ATOM 995 C C . ARG A 1 141 ? -19.591 -1.323 -6.343 1.00 50.29 186 ARG A C 1
ATOM 996 O O . ARG A 1 141 ? -18.739 -2.209 -6.392 1.00 51.03 186 ARG A O 1
ATOM 1004 N N . THR A 1 142 ? -20.685 -1.330 -7.100 1.00 47.31 187 THR A N 1
ATOM 1005 C CA . THR A 1 142 ? -21.011 -2.445 -7.994 1.00 47.99 187 THR A CA 1
ATOM 1006 C C . THR A 1 142 ? -20.599 -2.227 -9.462 1.00 47.57 187 THR A C 1
ATOM 1007 O O . THR A 1 142 ? -20.623 -3.172 -10.254 1.00 46.49 187 THR A O 1
ATOM 1011 N N . GLY A 1 143 ? -20.247 -0.994 -9.828 1.00 44.96 188 GLY A N 1
ATOM 1012 C CA . GLY A 1 143 ? -19.872 -0.673 -11.213 1.00 44.94 188 GLY A CA 1
ATOM 1013 C C . GLY A 1 143 ? -21.020 -0.694 -12.210 1.00 45.78 188 GLY A C 1
ATOM 1014 O O . GLY A 1 143 ? -20.798 -0.651 -13.426 1.00 41.76 188 GLY A O 1
ATOM 1015 N N . LYS A 1 144 ? -22.248 -0.748 -11.702 1.00 47.04 189 LYS A N 1
ATOM 1016 C CA . LYS A 1 144 ? -23.416 -0.847 -12.554 1.00 50.48 189 LYS A CA 1
ATOM 1017 C C . LYS A 1 144 ? -23.978 0.535 -12.830 1.00 49.69 189 LYS A C 1
ATOM 1018 O O . LYS A 1 144 ? -23.894 1.436 -11.987 1.00 48.44 189 LYS A O 1
ATOM 1024 N N . CYS A 1 145 ? -24.536 0.700 -14.025 1.00 46.76 190 CYS A N 1
ATOM 1025 C CA . CYS A 1 145 ? -25.170 1.947 -14.400 1.00 44.40 190 CYS A CA 1
ATOM 1026 C C . CYS A 1 145 ? -26.580 2.012 -13.828 1.00 45.23 190 CYS A C 1
ATOM 1027 O O . CYS A 1 145 ? -27.445 1.208 -14.192 1.00 45.18 190 CYS A O 1
ATOM 1030 N N . LEU A 1 146 ? -26.813 2.987 -12.955 1.00 44.48 191 LEU A N 1
ATOM 1031 C CA . LEU A 1 146 ? -28.108 3.143 -12.311 1.00 44.75 191 LEU A CA 1
ATOM 1032 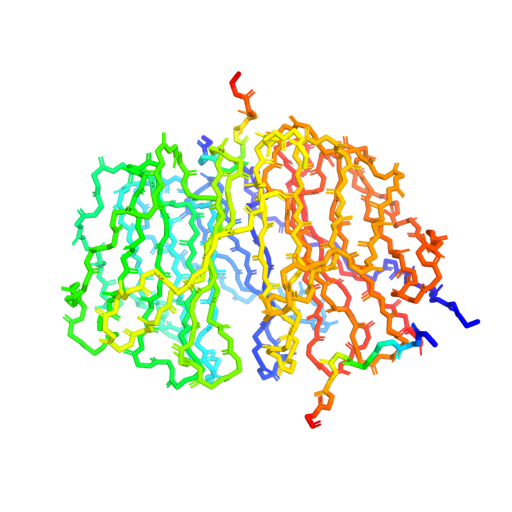C C . LEU A 1 146 ? -29.101 3.831 -13.231 1.00 45.25 191 LEU A C 1
ATOM 1033 O O . LEU A 1 146 ? -30.256 3.430 -13.308 1.00 44.60 191 LEU A O 1
ATOM 1038 N N . LYS A 1 147 ? -28.645 4.869 -13.929 1.00 46.67 192 LYS A N 1
ATOM 1039 C CA . LYS A 1 147 ? -29.528 5.709 -14.732 1.00 46.91 192 LYS A CA 1
ATOM 1040 C C . LYS A 1 147 ? -28.857 6.173 -16.025 1.00 46.40 192 LYS A C 1
ATOM 1041 O O . LYS A 1 147 ? -27.674 6.520 -16.019 1.00 44.14 192 LYS A O 1
ATOM 1047 N N . THR A 1 148 ? -29.619 6.170 -17.121 1.00 45.85 193 THR A N 1
ATOM 1048 C CA . THR A 1 148 ? -29.219 6.829 -18.367 1.00 46.02 193 THR A CA 1
ATOM 1049 C C . THR A 1 148 ? -30.158 8.009 -18.621 1.00 44.78 193 THR A C 1
ATOM 1050 O O . THR A 1 148 ? -31.364 7.832 -18.761 1.00 44.35 193 THR A O 1
ATOM 1054 N N . LEU A 1 149 ? -29.601 9.213 -18.665 1.00 44.68 194 LEU A N 1
ATOM 1055 C CA . LEU A 1 149 ? -30.379 10.419 -18.932 1.00 43.80 194 LEU A CA 1
ATOM 1056 C C . LEU A 1 149 ? -30.209 10.812 -20.401 1.00 42.65 194 LEU A C 1
ATOM 1057 O O . LEU A 1 149 ? -29.081 10.917 -20.881 1.00 39.01 194 LEU A O 1
ATOM 1062 N N . PRO A 1 150 ? -31.325 11.022 -21.128 1.00 43.20 195 PRO A N 1
ATOM 1063 C CA . PRO A 1 150 ? -31.200 11.426 -22.525 1.00 42.36 195 PRO A CA 1
ATOM 1064 C C . PRO A 1 150 ? -30.971 12.931 -22.569 1.00 40.64 195 PRO A C 1
ATOM 1065 O O . PRO A 1 150 ? -31.833 13.685 -23.002 1.00 42.76 195 PRO A O 1
ATOM 1069 N N . ALA A 1 151 ? -29.795 13.350 -22.112 1.00 39.99 196 ALA A N 1
ATOM 1070 C CA . ALA A 1 151 ? -29.570 14.731 -21.707 1.00 39.82 196 ALA A CA 1
ATOM 1071 C C . ALA A 1 151 ? -29.473 15.766 -22.823 1.00 37.77 196 ALA A C 1
ATOM 1072 O O . ALA A 1 151 ? -29.803 16.922 -22.578 1.00 36.20 196 ALA A O 1
ATOM 1074 N N . HIS A 1 152 ? -29.007 15.380 -24.015 1.00 36.25 197 HIS A N 1
ATOM 1075 C CA . HIS A 1 152 ? -28.712 16.363 -25.076 1.00 35.85 197 HIS A CA 1
ATOM 1076 C C . HIS A 1 152 ? -28.917 15.826 -26.494 1.00 36.01 197 HIS A C 1
ATOM 1077 O O . HIS A 1 152 ? -29.267 14.677 -26.681 1.00 34.19 197 HIS A O 1
ATOM 1084 N N . SER A 1 153 ? -28.723 16.689 -27.489 1.00 39.73 198 SER A N 1
ATOM 1085 C CA . SER A 1 153 ? -28.874 16.313 -28.899 1.00 40.29 198 SER A CA 1
ATOM 1086 C C . SER A 1 153 ? -27.544 16.488 -29.625 1.00 40.90 198 SER A C 1
ATOM 1087 O O . SER A 1 153 ? -27.498 16.588 -30.852 1.00 39.96 198 SER A O 1
ATOM 1090 N N . ASP A 1 154 ? -26.471 16.532 -28.837 1.00 41.50 199 ASP A N 1
ATOM 1091 C CA . ASP A 1 154 ? -25.097 16.615 -29.324 1.00 40.31 199 ASP A CA 1
ATOM 1092 C C . ASP A 1 154 ? -24.168 16.129 -28.209 1.00 39.57 199 ASP A C 1
ATOM 1093 O O . ASP A 1 154 ? -24.610 15.956 -27.074 1.00 41.36 199 ASP A O 1
ATOM 1098 N N . PRO A 1 155 ? -22.881 15.892 -28.522 1.00 38.06 200 PRO A N 1
ATOM 1099 C CA . PRO A 1 155 ? -21.956 15.390 -27.508 1.00 36.82 200 PRO A CA 1
ATOM 1100 C C . PRO A 1 155 ? -21.968 16.184 -26.211 1.00 36.97 200 PRO A C 1
ATOM 1101 O O . PRO A 1 155 ? -22.127 17.408 -26.241 1.00 36.65 200 PRO A O 1
ATOM 1105 N N . VAL A 1 156 ? -21.785 15.473 -25.092 1.00 37.33 201 VAL A N 1
ATOM 1106 C CA . VAL A 1 156 ? -21.811 16.054 -23.741 1.00 35.26 201 VAL A CA 1
ATOM 1107 C C . VAL A 1 156 ? -20.396 16.457 -23.292 1.00 35.10 201 VAL A C 1
ATOM 1108 O O . VAL A 1 156 ? -19.521 15.607 -23.050 1.00 35.64 201 VAL A O 1
ATOM 1112 N N . SER A 1 157 ? -20.205 17.764 -23.149 1.00 34.22 202 SER A N 1
ATOM 1113 C CA . SER A 1 157 ? -18.902 18.375 -22.946 1.00 33.94 202 SER A CA 1
ATOM 1114 C C . SER A 1 157 ? -18.416 18.343 -21.496 1.00 34.11 202 SER A C 1
ATOM 1115 O O . SER A 1 157 ? -17.212 18.287 -21.267 1.00 34.99 202 SER A O 1
ATOM 1118 N N . ALA A 1 158 ? -19.337 18.412 -20.532 1.00 33.80 203 ALA A N 1
ATOM 1119 C CA . ALA A 1 158 ? -18.981 18.377 -19.105 1.00 33.52 203 ALA A CA 1
ATOM 1120 C C . ALA A 1 158 ? -20.149 17.917 -18.235 1.00 33.75 203 ALA A C 1
ATOM 1121 O O . ALA A 1 158 ? -21.320 18.033 -18.631 1.00 33.12 203 ALA A O 1
ATOM 1123 N N . VAL A 1 159 ? -19.810 17.393 -17.057 1.00 32.78 204 VAL A N 1
ATOM 1124 C CA . VAL A 1 159 ? -20.772 16.991 -16.025 1.00 34.26 204 VAL A CA 1
ATOM 1125 C C . VAL A 1 159 ? -20.158 17.248 -14.643 1.00 34.44 204 VAL A C 1
ATOM 1126 O O . VAL A 1 159 ? -18.953 17.097 -14.466 1.00 34.31 204 VAL A O 1
ATOM 1130 N N . HIS A 1 160 ? -20.989 17.605 -13.663 1.00 36.34 205 HIS A N 1
ATOM 1131 C CA . HIS A 1 160 ? -20.519 17.994 -12.332 1.00 37.93 205 HIS A CA 1
ATOM 1132 C C . HIS A 1 160 ? -21.660 17.975 -11.298 1.00 37.48 205 HIS A C 1
ATOM 1133 O O . HIS A 1 160 ? -22.746 18.496 -11.548 1.00 35.96 205 HIS A O 1
ATOM 1140 N N . PHE A 1 161 ? -21.395 17.372 -10.141 1.00 37.50 206 PHE A N 1
ATOM 1141 C CA . PHE A 1 161 ? -22.316 17.400 -9.000 1.00 36.92 206 PHE A CA 1
ATOM 1142 C C . PHE A 1 161 ? -22.174 18.712 -8.216 1.00 36.39 206 PHE A C 1
ATOM 1143 O O . PHE A 1 161 ? -21.087 19.251 -8.097 1.00 37.45 206 PHE A O 1
ATOM 1151 N N . ASN A 1 162 ? -23.271 19.216 -7.667 1.00 39.72 207 ASN A N 1
ATOM 1152 C CA . ASN A 1 162 ? -23.218 20.355 -6.743 1.00 40.36 207 ASN A CA 1
ATOM 1153 C C . ASN A 1 162 ? -22.676 19.925 -5.369 1.00 42.33 207 ASN A C 1
ATOM 1154 O O . ASN A 1 162 ? -22.279 18.779 -5.198 1.00 41.63 207 ASN A O 1
ATOM 1159 N N . ARG A 1 163 ? -22.690 20.838 -4.394 1.00 45.72 208 ARG A N 1
ATOM 1160 C CA . ARG A 1 163 ? -22.063 20.607 -3.088 1.00 50.94 208 ARG A CA 1
ATOM 1161 C C . ARG A 1 163 ? -22.523 19.333 -2.380 1.00 49.26 208 ARG A C 1
ATOM 1162 O O . ARG A 1 163 ? -21.694 18.602 -1.863 1.00 50.47 208 ARG A O 1
ATOM 1170 N N . ASP A 1 164 ? -23.829 19.080 -2.343 1.00 50.68 209 ASP A N 1
ATOM 1171 C CA . ASP A 1 164 ? -24.379 17.952 -1.565 1.00 51.40 209 ASP A CA 1
ATOM 1172 C C . ASP A 1 164 ? -24.843 16.778 -2.424 1.00 48.69 209 ASP A C 1
ATOM 1173 O O . ASP A 1 164 ? -25.463 15.845 -1.917 1.00 44.02 209 ASP A O 1
ATOM 1178 N N . GLY A 1 165 ? -24.543 16.826 -3.722 1.00 48.78 210 GLY A N 1
ATOM 1179 C CA . GLY A 1 165 ? -24.851 15.719 -4.625 1.00 45.80 210 GLY A CA 1
ATOM 1180 C C . GLY A 1 165 ? -26.285 15.652 -5.125 1.00 46.00 210 GLY A C 1
ATOM 1181 O O . GLY A 1 165 ? -26.605 14.796 -5.959 1.00 44.86 210 GLY A O 1
ATOM 1182 N N . SER A 1 166 ? -27.152 16.551 -4.648 1.00 44.81 211 SER A N 1
ATOM 1183 C CA . SER A 1 166 ? -28.567 16.529 -5.052 1.00 44.37 211 SER A CA 1
ATOM 1184 C C . SER A 1 166 ? -28.758 16.866 -6.538 1.00 43.58 211 SER A C 1
ATOM 1185 O O . SER A 1 166 ? -29.715 16.400 -7.166 1.00 44.64 211 SER A O 1
ATOM 1188 N N . LEU A 1 167 ? -27.833 17.644 -7.098 1.00 41.49 212 LEU A N 1
ATOM 1189 C CA . LEU A 1 167 ? -27.972 18.169 -8.452 1.00 41.74 212 LEU A CA 1
ATOM 1190 C C . LEU A 1 167 ? -26.769 17.849 -9.332 1.00 40.71 212 LEU A C 1
ATOM 1191 O O . LEU A 1 167 ? -25.633 17.776 -8.858 1.00 39.57 212 LEU A O 1
ATOM 1196 N N . ILE A 1 168 ? -27.037 17.681 -10.624 1.00 40.20 213 ILE A N 1
ATOM 1197 C CA . ILE A 1 168 ? -26.001 17.514 -11.636 1.00 38.29 213 ILE A CA 1
ATOM 1198 C C . ILE A 1 168 ? -26.208 18.572 -12.709 1.00 38.58 213 ILE A C 1
ATOM 1199 O O . ILE A 1 168 ? -27.339 18.772 -13.166 1.00 36.99 213 ILE A O 1
ATOM 1204 N N . VAL A 1 169 ? -25.129 19.265 -13.085 1.00 36.30 214 VAL A N 1
ATOM 1205 C CA . VAL A 1 169 ? -25.119 20.103 -14.281 1.00 35.99 214 VAL A CA 1
ATOM 1206 C C . VAL A 1 169 ? -24.376 19.394 -15.390 1.00 35.18 214 VAL A C 1
ATOM 1207 O O . VAL A 1 169 ? -23.280 18.878 -15.164 1.00 33.40 214 VAL A O 1
ATOM 1211 N N . SER A 1 170 ? -24.968 19.419 -16.582 1.00 33.90 215 SER A N 1
ATOM 1212 C CA . SER A 1 170 ? -24.343 18.949 -17.816 1.00 34.58 215 SER A CA 1
ATOM 1213 C C . SER A 1 170 ? -24.268 20.117 -18.797 1.00 34.67 215 SER A C 1
ATOM 1214 O O . SER A 1 170 ? -24.928 21.135 -18.601 1.00 36.66 215 SER A O 1
ATOM 1217 N N . SER A 1 171 ? -23.412 19.987 -19.805 1.00 34.41 216 SER A N 1
ATOM 1218 C CA . SER A 1 171 ? -23.292 20.960 -20.888 1.00 34.55 216 SER A CA 1
ATOM 1219 C C . SER A 1 171 ? -23.035 20.191 -22.169 1.00 34.80 216 SER A C 1
ATOM 1220 O O . SER A 1 171 ? -22.578 19.058 -22.106 1.00 38.12 216 SER A O 1
ATOM 1223 N N . SER A 1 172 ? -23.314 20.787 -23.325 1.00 35.36 217 SER A N 1
ATOM 1224 C CA . SER A 1 172 ? -23.181 20.063 -24.608 1.00 35.76 217 SER A CA 1
ATOM 1225 C C . SER A 1 172 ? -22.926 20.993 -25.782 1.00 35.18 217 SER A C 1
ATOM 1226 O O . SER A 1 172 ? -23.156 22.195 -25.686 1.00 33.35 217 SER A O 1
ATOM 1229 N N . TYR A 1 173 ? -22.469 20.420 -26.895 1.00 35.37 218 TYR A N 1
ATOM 1230 C CA . TYR A 1 173 ? -22.297 21.180 -28.129 1.00 37.24 218 TYR A CA 1
ATOM 1231 C C . TYR A 1 173 ? -23.637 21.642 -28.726 1.00 36.21 218 TYR A C 1
ATOM 1232 O O . TYR A 1 173 ? -23.634 22.471 -29.638 1.00 35.87 218 TYR A O 1
ATOM 1241 N N . ASP A 1 174 ? -24.768 21.119 -28.236 1.00 35.21 219 ASP A N 1
ATOM 1242 C CA . ASP A 1 174 ? -26.092 21.595 -28.692 1.00 35.32 219 ASP A CA 1
ATOM 1243 C C . ASP A 1 174 ? -26.455 22.987 -28.182 1.00 36.05 219 ASP A C 1
ATOM 1244 O O . ASP A 1 174 ? -27.506 23.516 -28.526 1.00 36.82 219 ASP A O 1
ATOM 1249 N N . GLY A 1 175 ? -25.599 23.574 -27.353 1.00 37.30 220 GLY A N 1
ATOM 1250 C CA . GLY A 1 175 ? -25.790 24.955 -26.904 1.00 38.01 220 GLY A CA 1
ATOM 1251 C C . GLY A 1 175 ? -26.536 25.056 -25.586 1.00 36.72 220 GLY A C 1
ATOM 1252 O O . GLY A 1 175 ? -26.705 26.152 -25.046 1.00 37.54 220 GLY A O 1
ATOM 1253 N N . LEU A 1 176 ? -26.982 23.918 -25.068 1.00 36.33 221 LEU A N 1
ATOM 1254 C CA . LEU A 1 176 ? -27.730 23.893 -23.815 1.00 38.70 221 LEU A CA 1
ATOM 1255 C C . LEU A 1 176 ? -26.842 23.577 -22.625 1.00 38.27 221 LEU A C 1
ATOM 1256 O O . LEU A 1 176 ? -25.818 22.922 -22.745 1.00 37.43 221 LEU A O 1
ATOM 1261 N N . CYS A 1 177 ? -27.272 24.068 -21.478 1.00 41.21 222 CYS A N 1
ATOM 1262 C CA . CYS A 1 177 ? -26.729 23.706 -20.193 1.00 41.62 222 CYS A CA 1
ATOM 1263 C C . CYS A 1 177 ? -27.960 23.257 -19.380 1.00 40.44 222 CYS A C 1
ATOM 1264 O O . CYS A 1 177 ? -28.992 23.936 -19.399 1.00 37.24 222 CYS A O 1
ATOM 1267 N N . ARG A 1 178 ? -27.886 22.099 -18.723 1.00 36.41 223 ARG A N 1
ATOM 1268 C CA . ARG A 1 178 ? -29.055 21.520 -18.056 1.00 34.70 223 ARG A CA 1
ATOM 1269 C C . ARG A 1 178 ? -28.766 21.058 -16.632 1.00 34.86 223 ARG A C 1
ATOM 1270 O O . ARG A 1 178 ? -27.664 20.640 -16.326 1.00 35.42 223 ARG A O 1
ATOM 1278 N N . ILE A 1 179 ? -29.776 21.136 -15.776 1.00 35.36 224 ILE A N 1
ATOM 1279 C CA . ILE A 1 179 ? -29.658 20.777 -14.368 1.00 37.92 224 ILE A CA 1
ATOM 1280 C C . ILE A 1 179 ? -30.593 19.616 -14.108 1.00 37.95 224 ILE A C 1
ATOM 1281 O O . ILE A 1 179 ? -31.765 19.676 -14.488 1.00 38.61 224 ILE A O 1
ATOM 1286 N N . TRP A 1 180 ? -30.080 18.588 -13.434 1.00 38.61 225 TRP A N 1
ATOM 1287 C CA . TRP A 1 180 ? -30.791 17.331 -13.230 1.00 39.37 225 TRP A CA 1
ATOM 1288 C C . TRP A 1 180 ? -30.901 16.962 -11.753 1.00 40.90 225 TRP A C 1
ATOM 1289 O O . TRP A 1 180 ? -29.944 17.122 -10.995 1.00 41.24 225 TRP A O 1
ATOM 1300 N N . ASP A 1 181 ? -32.069 16.464 -11.353 1.00 41.13 226 ASP A N 1
ATOM 1301 C CA . ASP A 1 181 ? -32.245 15.896 -10.020 1.00 43.41 226 ASP A CA 1
ATOM 1302 C C . ASP A 1 181 ? -31.601 14.508 -9.987 1.00 42.76 226 ASP A C 1
ATOM 1303 O O . ASP A 1 181 ? -32.012 13.608 -10.729 1.00 41.49 226 ASP A O 1
ATOM 1308 N N . THR A 1 182 ? -30.598 14.352 -9.127 1.00 42.86 227 THR A N 1
ATOM 1309 C CA . THR A 1 182 ? -29.813 13.120 -9.041 1.00 42.87 227 THR A CA 1
ATOM 1310 C C . THR A 1 182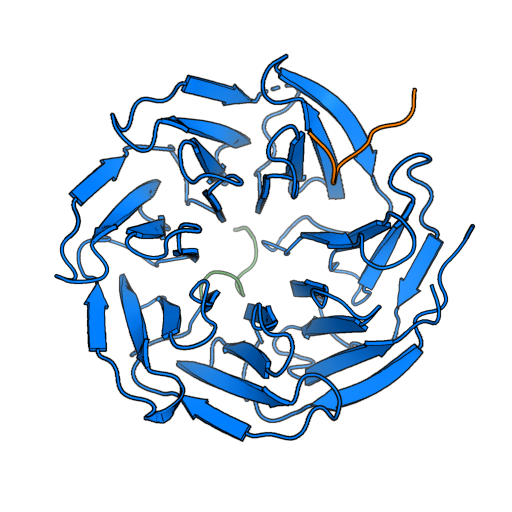 ? -30.657 11.911 -8.674 1.00 44.03 227 THR A C 1
ATOM 1311 O O . THR A 1 182 ? -30.460 10.830 -9.235 1.00 43.65 227 THR A O 1
ATOM 1315 N N . ALA A 1 183 ? -31.594 12.097 -7.742 1.00 45.88 228 ALA A N 1
ATOM 1316 C CA . ALA A 1 183 ? -32.429 10.998 -7.250 1.00 46.28 228 ALA A CA 1
ATOM 1317 C C . ALA A 1 183 ? -33.384 10.477 -8.319 1.00 46.56 228 ALA A C 1
ATOM 1318 O O . ALA A 1 183 ? -33.465 9.267 -8.551 1.00 44.58 228 ALA A O 1
ATOM 1320 N N . SER A 1 184 ? -34.096 11.401 -8.965 1.00 45.09 229 SER A N 1
ATOM 1321 C CA . SER A 1 184 ? -35.163 11.059 -9.908 1.00 45.81 229 SER A CA 1
ATOM 1322 C C . SER A 1 184 ? -34.695 10.997 -11.364 1.00 44.59 229 SER A C 1
ATOM 1323 O O . SER A 1 184 ? -35.340 10.357 -12.195 1.00 45.61 229 SER A O 1
ATOM 1326 N N . GLY A 1 185 ? -33.586 11.663 -11.669 1.00 43.65 230 GLY A N 1
ATOM 1327 C CA . GLY A 1 185 ? -33.105 11.768 -13.043 1.00 44.06 230 GLY A CA 1
ATOM 1328 C C . GLY A 1 185 ? -33.875 12.772 -13.885 1.00 43.75 230 GLY A C 1
ATOM 1329 O O . GLY A 1 185 ? -33.733 12.788 -15.109 1.00 44.57 230 GLY A O 1
ATOM 1330 N N . GLN A 1 186 ? -34.675 13.621 -13.238 1.00 43.11 231 GLN A N 1
ATOM 1331 C CA . GLN A 1 186 ? -35.503 14.589 -13.946 1.00 42.61 231 GLN A CA 1
ATOM 1332 C C . GLN A 1 186 ? -34.725 15.846 -14.278 1.00 43.09 231 GLN A C 1
ATOM 1333 O O . GLN A 1 186 ? -33.964 16.347 -13.445 1.00 41.53 231 GLN A O 1
ATOM 1339 N N . CYS A 1 187 ? -34.968 16.378 -15.478 1.00 42.59 232 CYS A N 1
ATOM 1340 C CA . CYS A 1 187 ? -34.446 17.676 -15.889 1.00 40.66 232 CYS A CA 1
ATOM 1341 C C . CYS A 1 187 ? -35.201 18.789 -15.169 1.00 42.90 232 CYS A C 1
ATOM 1342 O O . CYS A 1 187 ? -36.365 19.068 -15.485 1.00 42.44 232 CYS A O 1
ATOM 1345 N N . LEU A 1 188 ? -34.534 19.418 -14.201 1.00 42.51 233 LEU A N 1
ATOM 1346 C CA . LEU A 1 188 ? -35.126 20.521 -13.439 1.00 42.05 233 LEU A CA 1
ATOM 1347 C C . LEU A 1 188 ? -35.021 21.862 -14.154 1.00 41.14 233 LEU A C 1
ATOM 1348 O O . LEU A 1 188 ? -35.825 22.754 -13.892 1.00 40.40 233 LEU A O 1
ATOM 1353 N N . LYS A 1 189 ? -34.040 22.017 -15.043 1.00 42.51 234 LYS A N 1
ATOM 1354 C CA . LYS A 1 189 ? -33.819 23.306 -15.699 1.00 42.95 234 LYS A CA 1
ATOM 1355 C C . LYS A 1 189 ? -32.902 23.249 -16.923 1.00 41.91 234 LYS A C 1
ATOM 1356 O O . LYS A 1 189 ? -32.013 22.405 -17.007 1.00 39.82 234 LYS A O 1
ATOM 1362 N N . THR A 1 190 ? -33.123 24.183 -17.848 1.00 39.76 235 THR A N 1
ATOM 1363 C CA . THR A 1 190 ? -32.373 24.286 -19.086 1.00 38.74 235 THR A CA 1
ATOM 1364 C C . THR A 1 190 ? -31.997 25.741 -19.311 1.00 40.44 235 THR A C 1
ATOM 1365 O O . THR A 1 190 ? -32.873 26.593 -19.416 1.00 38.82 235 THR A O 1
ATOM 1369 N N . LEU A 1 191 ? -30.700 26.029 -19.382 1.00 43.97 236 LEU A N 1
ATOM 1370 C CA . LEU A 1 191 ? -30.232 27.401 -19.586 1.00 47.20 236 LEU A CA 1
ATOM 1371 C C . LEU A 1 191 ? -30.120 27.720 -21.069 1.00 49.13 236 LEU A C 1
ATOM 1372 O O . LEU A 1 191 ? -29.802 26.854 -21.885 1.00 49.42 236 LEU A O 1
ATOM 1377 N N . ILE A 1 192 ? -30.392 28.974 -21.412 1.00 53.65 237 ILE A N 1
ATOM 1378 C CA . ILE A 1 192 ? -30.552 29.371 -22.810 1.00 57.60 237 ILE A CA 1
ATOM 1379 C C . ILE A 1 192 ? -29.877 30.706 -23.102 1.00 58.35 237 ILE A C 1
ATOM 1380 O O . ILE A 1 192 ? -30.144 31.703 -22.437 1.00 63.95 237 ILE A O 1
ATOM 1385 N N . ASP A 1 194 ? -28.595 33.680 -25.578 1.00 61.87 239 ASP A N 1
ATOM 1386 C CA . ASP A 1 194 ? -29.298 34.270 -26.720 1.00 62.60 239 ASP A CA 1
ATOM 1387 C C . ASP A 1 194 ? -29.099 33.455 -28.005 1.00 65.37 239 ASP A C 1
ATOM 1388 O O . ASP A 1 194 ? -30.067 32.880 -28.523 1.00 69.53 239 ASP A O 1
ATOM 1393 N N . ASP A 1 195 ? -27.870 33.393 -28.524 1.00 60.89 240 ASP A N 1
ATOM 1394 C CA . ASP A 1 195 ? -27.565 32.425 -29.582 1.00 59.01 240 ASP A CA 1
ATOM 1395 C C . ASP A 1 195 ? -27.414 31.078 -28.867 1.00 58.71 240 ASP A C 1
ATOM 1396 O O . ASP A 1 195 ? -27.555 31.003 -27.641 1.00 60.59 240 ASP A O 1
ATOM 1401 N N . ASN A 1 196 ? -27.128 30.015 -29.609 1.00 54.84 241 ASN A N 1
ATOM 1402 C CA . ASN A 1 196 ? -26.919 28.702 -28.988 1.00 54.20 241 ASN A CA 1
ATOM 1403 C C . ASN A 1 196 ? -25.529 28.176 -29.283 1.00 48.84 241 ASN A C 1
ATOM 1404 O O . ASN A 1 196 ? -25.391 27.061 -29.794 1.00 49.04 241 ASN A O 1
ATOM 1409 N N . PRO A 1 197 ? -24.493 28.977 -28.964 1.00 43.97 242 PRO A N 1
ATOM 1410 C CA . PRO A 1 197 ? -23.146 28.525 -29.258 1.00 42.57 242 PRO A CA 1
ATOM 1411 C C . PRO A 1 197 ? -22.803 27.301 -28.428 1.00 39.87 242 PRO A C 1
ATOM 1412 O O . PRO A 1 197 ? -23.245 27.195 -27.289 1.00 38.83 242 PRO A O 1
ATOM 1416 N N . PRO A 1 198 ? -22.010 26.383 -28.984 1.00 38.83 243 PRO A N 1
ATOM 1417 C CA . PRO A 1 198 ? -21.653 25.189 -28.225 1.00 39.36 243 PRO A CA 1
ATOM 1418 C C . PRO A 1 198 ? -21.177 25.513 -26.808 1.00 38.26 243 PRO A C 1
ATOM 1419 O O . PRO A 1 198 ? -20.442 26.476 -26.609 1.00 40.17 243 PRO A O 1
ATOM 1423 N N . VAL A 1 199 ? -21.631 24.734 -25.832 1.00 37.72 244 VAL A N 1
ATOM 1424 C CA . VAL A 1 199 ? -21.198 24.920 -24.460 1.00 36.58 244 VAL A CA 1
ATOM 1425 C C . VAL A 1 199 ? -20.115 23.893 -24.204 1.00 35.38 244 VAL A C 1
ATOM 1426 O O . VAL A 1 199 ? -20.371 22.695 -24.194 1.00 35.66 244 VAL A O 1
ATOM 1430 N N . SER A 1 200 ? -18.901 24.382 -24.003 1.00 34.56 245 SER A N 1
ATOM 1431 C CA . SER A 1 200 ? -17.723 23.531 -23.967 1.00 35.54 245 SER A CA 1
ATOM 1432 C C . SER A 1 200 ? -17.351 23.078 -22.557 1.00 35.56 245 SER A C 1
ATOM 1433 O O . SER A 1 200 ? -16.612 22.109 -22.397 1.00 36.77 245 SER A O 1
ATOM 1436 N N . PHE A 1 201 ? -17.855 23.776 -21.547 1.00 34.88 246 PHE A N 1
ATOM 1437 C CA . PHE A 1 201 ? -17.570 23.427 -20.162 1.00 34.42 246 PHE A CA 1
ATOM 1438 C C . PHE A 1 201 ? -18.580 24.059 -19.226 1.00 33.20 246 PHE A C 1
ATOM 1439 O O . PHE A 1 201 ? -19.054 25.160 -19.470 1.00 33.66 246 PHE A O 1
ATOM 1447 N N . VAL A 1 202 ? -18.874 23.359 -18.137 1.00 34.38 247 VAL A N 1
ATOM 1448 C CA . VAL A 1 202 ? -19.729 23.875 -17.085 1.00 33.51 247 VAL A CA 1
ATOM 1449 C C . VAL A 1 202 ? -19.330 23.271 -15.738 1.00 35.33 247 VAL A C 1
ATOM 1450 O O . VAL A 1 202 ? -18.835 22.153 -15.683 1.00 34.85 247 VAL A O 1
ATOM 1454 N N . LYS A 1 203 ? -19.596 23.999 -14.655 1.00 37.44 248 LYS A N 1
ATOM 1455 C CA . LYS A 1 203 ? -19.234 23.555 -13.303 1.00 37.18 248 LYS A CA 1
ATOM 1456 C C . LYS A 1 203 ? -19.973 24.415 -12.261 1.00 37.64 248 LYS A C 1
ATOM 1457 O O . LYS A 1 203 ? -20.017 25.642 -12.387 1.00 36.58 248 LYS A O 1
ATOM 1463 N N . PHE A 1 204 ? -20.599 23.777 -11.269 1.00 36.68 249 PHE A N 1
ATOM 1464 C CA . PHE A 1 204 ? -21.154 24.499 -10.103 1.00 36.02 249 PHE A CA 1
ATOM 1465 C C . PHE A 1 204 ? -20.082 25.285 -9.375 1.00 36.18 249 PHE A C 1
ATOM 1466 O O . PHE A 1 204 ? -18.914 24.932 -9.395 1.00 34.55 249 PHE A O 1
ATOM 1474 N N . SER A 1 205 ? -20.506 26.316 -8.666 1.00 40.30 250 SER A N 1
ATOM 1475 C CA . SER A 1 205 ? -19.610 27.034 -7.775 1.00 41.76 250 SER A CA 1
ATOM 1476 C C . SER A 1 205 ? -19.425 26.193 -6.508 1.00 40.56 250 SER A C 1
ATOM 1477 O O . SER A 1 205 ? -20.184 25.262 -6.270 1.00 40.77 250 SER A O 1
ATOM 1480 N N . PRO A 1 206 ? -18.404 26.494 -5.702 1.00 42.63 251 PRO A N 1
ATOM 1481 C CA . PRO A 1 206 ? -18.238 25.723 -4.467 1.00 44.33 251 PRO A CA 1
ATOM 1482 C C . PRO A 1 206 ? -19.490 25.630 -3.571 1.00 44.20 251 PRO A C 1
ATOM 1483 O O . PRO A 1 206 ? -19.757 24.571 -3.021 1.00 45.15 251 PRO A O 1
ATOM 1487 N N . ASN A 1 207 ? -20.249 26.718 -3.454 1.00 46.44 252 ASN A N 1
ATOM 1488 C CA . ASN A 1 207 ? -21.446 26.763 -2.596 1.00 45.78 252 ASN A CA 1
ATOM 1489 C C . ASN A 1 207 ? -22.721 26.247 -3.267 1.00 46.55 252 ASN A C 1
ATOM 1490 O O . ASN A 1 207 ? -23.784 26.217 -2.648 1.00 42.79 252 ASN A O 1
ATOM 1495 N N . GLY A 1 208 ? -22.620 25.872 -4.541 1.00 48.78 253 GLY A N 1
ATOM 1496 C CA . GLY A 1 208 ? -23.722 25.222 -5.243 1.00 48.56 253 GLY A CA 1
ATOM 1497 C C . GLY A 1 208 ? -24.808 26.158 -5.740 1.00 50.58 253 GLY A C 1
ATOM 1498 O O . GLY A 1 208 ? -25.821 25.696 -6.261 1.00 52.75 253 GLY A O 1
ATOM 1499 N N . LYS A 1 209 ? -24.599 27.466 -5.593 1.00 53.41 254 LYS A N 1
ATOM 1500 C CA . LYS A 1 209 ? -25.596 28.471 -5.985 1.00 55.53 254 LYS A CA 1
ATOM 1501 C C . LYS A 1 209 ? -25.435 28.942 -7.425 1.00 53.31 254 LYS A C 1
ATOM 1502 O O . LYS A 1 209 ? -26.421 29.317 -8.069 1.00 49.33 254 LYS A O 1
ATOM 1508 N N . TYR A 1 210 ? -24.194 28.954 -7.912 1.00 49.56 255 TYR A N 1
ATOM 1509 C CA . TYR A 1 210 ? -23.894 29.484 -9.239 1.00 48.25 255 TYR A CA 1
ATOM 1510 C C . TYR A 1 210 ? -23.287 28.431 -10.160 1.00 46.63 255 TYR A C 1
ATOM 1511 O O . TYR A 1 210 ? -22.839 27.378 -9.713 1.00 44.58 255 TYR A O 1
ATOM 1520 N N . ILE A 1 211 ? -23.298 28.732 -11.455 1.00 46.68 256 ILE A N 1
ATOM 1521 C CA . ILE A 1 211 ? -22.795 27.836 -12.490 1.00 44.56 256 ILE A CA 1
ATOM 1522 C C . ILE A 1 211 ? -21.879 28.612 -13.412 1.00 43.18 256 ILE A C 1
ATOM 1523 O O . ILE A 1 211 ? -22.311 29.562 -14.065 1.00 45.76 256 ILE A O 1
ATOM 1528 N N . LEU A 1 212 ? -20.615 28.211 -13.456 1.00 40.89 257 LEU A N 1
ATOM 1529 C CA . LEU A 1 212 ? -19.664 28.772 -14.399 1.00 38.83 257 LEU A CA 1
ATOM 1530 C C . LEU A 1 212 ? -19.715 27.966 -15.693 1.00 36.77 257 LEU A C 1
ATOM 1531 O O . LEU A 1 212 ? -19.507 26.751 -15.676 1.00 37.08 257 LEU A O 1
ATOM 1536 N N . ALA A 1 213 ? -19.960 28.653 -16.802 1.00 35.28 258 ALA A N 1
ATOM 1537 C CA . ALA A 1 213 ? -20.155 28.010 -18.101 1.00 36.42 258 ALA A CA 1
ATOM 1538 C C . ALA A 1 213 ? -19.319 28.695 -19.170 1.00 37.95 258 ALA A C 1
ATOM 1539 O O . ALA A 1 213 ? -19.186 29.919 -19.158 1.00 39.37 258 ALA A O 1
ATOM 1541 N N . ALA A 1 214 ? -18.780 27.890 -20.091 1.00 38.11 259 ALA A N 1
ATOM 1542 C CA . ALA A 1 214 ? -17.931 28.360 -21.183 1.00 38.07 259 ALA A CA 1
ATOM 1543 C C . ALA A 1 214 ? -18.593 28.015 -22.514 1.00 37.42 259 ALA A C 1
ATOM 1544 O O . ALA A 1 214 ? -19.156 26.933 -22.668 1.00 36.82 259 ALA A O 1
ATOM 1546 N N . THR A 1 215 ? -18.490 28.925 -23.479 1.00 36.94 260 THR A N 1
ATOM 1547 C CA . THR A 1 215 ? -19.107 28.739 -24.797 1.00 37.33 260 THR A CA 1
ATOM 1548 C C . THR A 1 215 ? -18.068 28.989 -25.882 1.00 36.54 260 THR A C 1
ATOM 1549 O O . THR A 1 215 ? -17.167 29.799 -25.701 1.00 36.28 260 THR A O 1
ATOM 1553 N N . LEU A 1 216 ? -18.201 28.306 -27.015 1.00 37.88 261 LEU A N 1
ATOM 1554 C CA . LEU A 1 216 ? -17.214 28.416 -28.096 1.00 37.83 261 LEU A CA 1
ATOM 1555 C C . LEU A 1 216 ? -17.347 29.693 -28.934 1.00 38.31 261 LEU A C 1
ATOM 1556 O O . LEU A 1 216 ? -17.167 29.675 -30.161 1.00 41.84 261 LEU A O 1
ATOM 1561 N N . ASP A 1 217 ? -17.630 30.797 -28.250 1.00 37.34 262 ASP A N 1
ATOM 1562 C CA . ASP A 1 217 ? -17.587 32.136 -28.815 1.00 36.13 262 ASP A CA 1
ATOM 1563 C C . ASP A 1 217 ? -16.705 33.016 -27.911 1.00 35.50 262 ASP A C 1
ATOM 1564 O O . ASP A 1 217 ? -17.020 34.177 -27.667 1.00 36.44 262 ASP A O 1
ATOM 1569 N N . ASN A 1 218 ? -15.613 32.439 -27.407 1.00 34.62 263 ASN A N 1
ATOM 1570 C CA . ASN A 1 218 ? -14.593 33.166 -26.636 1.00 34.91 263 ASN A CA 1
ATOM 1571 C C . ASN A 1 218 ? -15.136 33.789 -25.357 1.00 35.47 263 ASN A C 1
ATOM 1572 O O . ASN A 1 218 ? -14.712 34.875 -24.944 1.00 36.45 263 ASN A O 1
ATOM 1577 N N . THR A 1 219 ? -16.062 33.080 -24.722 1.00 36.01 264 THR A N 1
ATOM 1578 C CA . THR A 1 219 ? -16.827 33.646 -23.619 1.00 39.28 264 THR A CA 1
ATOM 1579 C C . THR A 1 219 ? -17.025 32.657 -22.479 1.00 39.02 264 THR A C 1
ATOM 1580 O O . THR A 1 219 ? -17.262 31.477 -22.701 1.00 40.59 264 THR A O 1
ATOM 1584 N N . LEU A 1 220 ? -16.892 33.174 -21.263 1.00 40.60 265 LEU A N 1
ATOM 1585 C CA . LEU A 1 220 ? -17.283 32.502 -20.035 1.00 39.08 265 LEU A CA 1
ATOM 1586 C C . LEU A 1 220 ? -18.377 33.350 -19.399 1.00 41.74 265 LEU A C 1
ATOM 1587 O O . LEU A 1 220 ? -18.337 34.592 -19.487 1.00 41.03 265 LEU A O 1
ATOM 1592 N N . LYS A 1 221 ? -19.347 32.682 -18.767 1.00 40.75 266 LYS A N 1
ATOM 1593 C CA . LYS A 1 221 ? -20.471 33.343 -18.097 1.00 41.23 266 LYS A CA 1
ATOM 1594 C C . LYS A 1 221 ? -20.697 32.715 -16.723 1.00 40.30 266 LYS A C 1
ATOM 1595 O O . LYS A 1 221 ? -20.570 31.500 -16.570 1.00 41.19 266 LYS A O 1
ATOM 1601 N N . LEU A 1 222 ? -21.021 33.535 -15.729 1.00 38.85 267 LEU A N 1
ATOM 1602 C CA . LEU A 1 222 ? -21.394 33.030 -14.412 1.00 41.82 267 LEU A CA 1
ATOM 1603 C C . LEU A 1 222 ? -22.904 33.170 -14.220 1.00 42.35 267 LEU A C 1
ATOM 1604 O O . LEU A 1 222 ? -23.432 34.282 -14.192 1.00 44.15 267 LEU A O 1
ATOM 1609 N N . TRP A 1 223 ? -23.596 32.043 -14.087 1.00 44.65 268 TRP A N 1
ATOM 1610 C CA . TRP A 1 223 ? -25.058 32.031 -14.023 1.00 46.99 268 TRP A CA 1
ATOM 1611 C C . TRP A 1 223 ? -25.565 31.818 -12.603 1.00 48.14 268 TRP A C 1
ATOM 1612 O O . TRP A 1 223 ? -25.000 31.033 -11.850 1.00 47.45 268 TRP A O 1
ATOM 1623 N N . ASP A 1 224 ? -26.632 32.520 -12.239 1.00 52.33 269 ASP A N 1
ATOM 1624 C CA . ASP A 1 224 ? -27.463 32.108 -11.105 1.00 56.76 269 ASP A CA 1
ATOM 1625 C C . ASP A 1 224 ? -28.469 31.116 -11.677 1.00 57.55 269 ASP A C 1
ATOM 1626 O O . ASP A 1 224 ? -29.402 31.512 -12.381 1.00 58.59 269 ASP A O 1
ATOM 1631 N N . TYR A 1 225 ? -28.276 29.833 -11.386 1.00 59.28 270 TYR A N 1
ATOM 1632 C CA . TYR A 1 225 ? -29.055 28.778 -12.044 1.00 62.30 270 TYR A CA 1
ATOM 1633 C C . TYR A 1 225 ? -30.506 28.707 -11.552 1.00 60.50 270 TYR A C 1
ATOM 1634 O O . TYR A 1 225 ? -31.374 28.270 -12.296 1.00 55.15 270 TYR A O 1
ATOM 1643 N N . SER A 1 226 ? -30.767 29.119 -10.311 1.00 62.93 271 SER A N 1
ATOM 1644 C CA . SER A 1 226 ? -32.136 29.108 -9.784 1.00 65.02 271 SER A CA 1
ATOM 1645 C C . SER A 1 226 ? -32.991 30.175 -10.478 1.00 66.00 271 SER A C 1
ATOM 1646 O O . SER A 1 226 ? -34.109 29.890 -10.908 1.00 67.21 271 SER A O 1
ATOM 1649 N N . LYS A 1 227 ? -32.456 31.387 -10.604 1.00 65.13 272 LYS A N 1
ATOM 1650 C CA . LYS A 1 227 ? -33.157 32.466 -11.304 1.00 67.40 272 LYS A CA 1
ATOM 1651 C C . LYS A 1 227 ? -33.001 32.381 -12.825 1.00 67.33 272 LYS A C 1
ATOM 1652 O O . LYS A 1 227 ? -33.778 32.995 -13.563 1.00 66.46 272 LYS A O 1
ATOM 1658 N N . GLY A 1 228 ? -32.002 31.629 -13.291 1.00 63.52 273 GLY A N 1
ATOM 1659 C CA . GLY A 1 228 ? -31.776 31.434 -14.724 1.00 60.88 273 GLY A CA 1
ATOM 1660 C C . GLY A 1 228 ? -31.329 32.712 -15.402 1.00 60.21 273 GLY A C 1
ATOM 1661 O O . GLY A 1 228 ? -31.824 33.060 -16.477 1.00 60.12 273 GLY A O 1
ATOM 1662 N N . LYS A 1 229 ? -30.395 33.414 -14.764 1.00 60.18 274 LYS A N 1
ATOM 1663 C CA . LYS A 1 229 ? -29.928 34.710 -15.243 1.00 61.56 274 LYS A CA 1
ATOM 1664 C C . LYS A 1 229 ? -28.410 34.811 -15.175 1.00 60.05 274 LYS A C 1
ATOM 1665 O O . LYS A 1 229 ? -27.791 34.406 -14.195 1.00 58.02 274 LYS A O 1
ATOM 1671 N N . CYS A 1 230 ? -27.829 35.361 -16.236 1.00 60.10 275 CYS A N 1
ATOM 1672 C CA . CYS A 1 230 ? -26.388 35.554 -16.353 1.00 58.50 275 CYS A CA 1
ATOM 1673 C C . CYS A 1 230 ? -25.913 36.750 -15.524 1.00 59.14 275 CYS A C 1
ATOM 1674 O O . CYS A 1 230 ? -26.284 37.888 -15.805 1.00 58.96 275 CYS A O 1
ATOM 1677 N N . LEU A 1 231 ? -25.075 36.496 -14.522 1.00 58.52 276 LEU A N 1
ATOM 1678 C CA . LEU A 1 231 ? -24.630 37.552 -13.607 1.00 55.71 276 LEU A CA 1
ATOM 1679 C C . LEU A 1 231 ? -23.302 38.203 -13.997 1.00 52.17 276 LEU A C 1
ATOM 1680 O O . LEU A 1 231 ? -23.090 39.374 -13.695 1.00 51.24 276 LEU A O 1
ATOM 1685 N N . LYS A 1 232 ? -22.406 37.451 -14.637 1.00 50.02 277 LYS A N 1
ATOM 1686 C CA . LYS A 1 232 ? -21.101 37.981 -15.067 1.00 47.97 277 LYS A CA 1
ATOM 1687 C C . LYS A 1 232 ? -20.699 37.362 -16.392 1.00 45.59 277 LYS A C 1
ATOM 1688 O O . LYS A 1 232 ? -20.992 36.190 -16.637 1.00 40.88 277 LYS A O 1
ATOM 1694 N N . THR A 1 233 ? -20.016 38.130 -17.238 1.00 44.37 278 THR A N 1
ATOM 1695 C CA . THR A 1 233 ? -19.389 37.556 -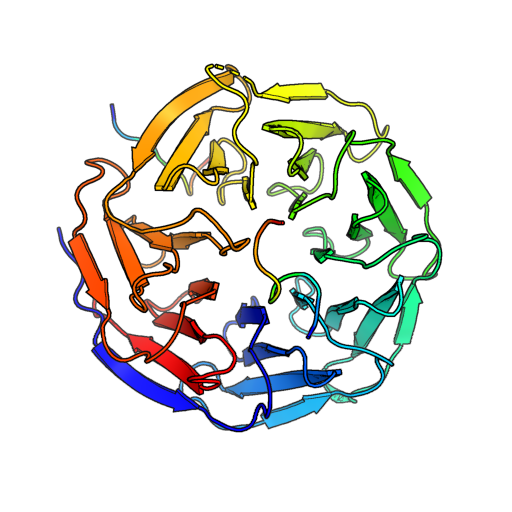18.428 1.00 47.11 278 THR A CA 1
ATOM 1696 C C . THR A 1 233 ? -17.936 38.001 -18.534 1.00 46.59 278 THR A C 1
ATOM 1697 O O . THR A 1 233 ? -17.638 39.180 -18.357 1.00 48.10 278 THR A O 1
ATOM 1701 N N . TYR A 1 234 ? -17.056 37.042 -18.840 1.00 46.48 279 TYR A N 1
ATOM 1702 C CA . TYR A 1 234 ? -15.595 37.239 -18.893 1.00 44.15 279 TYR A CA 1
ATOM 1703 C C . TYR A 1 234 ? -15.050 36.946 -20.296 1.00 43.54 279 TYR A C 1
ATOM 1704 O O . TYR A 1 234 ? -15.333 35.882 -20.851 1.00 42.66 279 TYR A O 1
ATOM 1713 N N . THR A 1 235 ? -14.264 37.873 -20.857 1.00 43.08 280 THR A N 1
ATOM 1714 C CA . THR A 1 235 ? -13.688 37.701 -22.201 1.00 42.00 280 THR A CA 1
ATOM 1715 C C . THR A 1 235 ? -12.236 38.164 -22.257 1.00 42.91 280 THR A C 1
ATOM 1716 O O . THR A 1 235 ? -11.703 38.718 -21.288 1.00 41.55 280 THR A O 1
ATOM 1720 N N . GLY A 1 236 ? -11.603 37.924 -23.405 1.00 43.48 281 GLY A N 1
ATOM 1721 C CA . GLY A 1 236 ? -10.196 38.275 -23.626 1.00 42.88 281 GLY A CA 1
ATOM 1722 C C . GLY A 1 236 ? -9.434 37.081 -24.173 1.00 42.15 281 GLY A C 1
ATOM 1723 O O . GLY A 1 236 ? -8.637 37.208 -25.097 1.00 44.97 281 GLY A O 1
ATOM 1724 N N . HIS A 1 237 ? -9.671 35.919 -23.576 1.00 41.23 282 HIS A N 1
ATOM 1725 C CA . HIS A 1 237 ? -9.119 34.650 -24.060 1.00 40.70 282 HIS A CA 1
ATOM 1726 C C . HIS A 1 237 ? -9.665 34.232 -25.423 1.00 40.29 282 HIS A C 1
ATOM 1727 O O . HIS A 1 237 ? -10.587 34.852 -25.934 1.00 41.05 282 HIS A O 1
ATOM 1734 N N . LYS A 1 238 ? -9.070 33.190 -26.009 1.00 41.78 283 LYS A N 1
ATOM 1735 C CA . LYS A 1 238 ? -9.595 32.565 -27.228 1.00 44.60 283 LYS A CA 1
ATOM 1736 C C . LYS A 1 238 ? -10.110 31.162 -26.934 1.00 43.09 283 LYS A C 1
ATOM 1737 O O . LYS A 1 238 ? -9.403 30.343 -26.340 1.00 42.90 283 LYS A O 1
ATOM 1743 N N . ASN A 1 239 ? -11.344 30.893 -27.353 1.00 39.48 284 ASN A N 1
ATOM 1744 C CA . ASN A 1 239 ? -11.956 29.593 -27.141 1.00 39.50 284 ASN A CA 1
ATOM 1745 C C . ASN A 1 239 ? -13.084 29.333 -28.137 1.00 38.90 284 ASN A C 1
ATOM 1746 O O . ASN A 1 239 ? -14.237 29.686 -27.887 1.00 35.93 284 ASN A O 1
ATOM 1751 N N . GLU A 1 240 ? -12.726 28.743 -29.277 1.00 40.20 285 GLU A N 1
ATOM 1752 C CA . GLU A 1 240 ? -13.682 28.422 -30.337 1.00 41.19 285 GLU A CA 1
ATOM 1753 C C . GLU A 1 240 ? -13.593 26.988 -30.827 1.00 41.12 285 GLU A C 1
ATOM 1754 O O . GLU A 1 240 ? -14.317 26.611 -31.746 1.00 40.81 285 GLU A O 1
ATOM 1760 N N . LYS A 1 241 ? -12.706 26.191 -30.237 1.00 42.69 286 LYS A N 1
ATOM 1761 C CA . LYS A 1 241 ? -12.388 24.884 -30.791 1.00 42.20 286 LYS A CA 1
ATOM 1762 C C . LYS A 1 241 ? -12.383 23.757 -29.781 1.00 41.30 286 LYS A C 1
ATOM 1763 O O . LYS A 1 241 ? -12.819 22.655 -30.096 1.00 38.07 286 LYS A O 1
ATOM 1769 N N . TYR A 1 242 ? -11.846 23.999 -28.589 1.00 40.88 287 TYR A N 1
ATOM 1770 C CA . TYR A 1 242 ? -11.622 22.909 -27.655 1.00 41.03 287 TYR A CA 1
ATOM 1771 C C . TYR A 1 242 ? -12.436 23.092 -26.386 1.00 40.09 287 TYR A C 1
ATOM 1772 O O . TYR A 1 242 ? -12.862 24.195 -26.056 1.00 40.50 287 TYR A O 1
ATOM 1781 N N . CYS A 1 243 ? -12.649 21.987 -25.682 1.00 38.84 288 CYS A N 1
ATOM 1782 C CA . CYS A 1 243 ? -13.405 22.002 -24.441 1.00 36.45 288 CYS A CA 1
ATOM 1783 C C . CYS A 1 243 ? -12.433 22.235 -23.279 1.00 35.48 288 CYS A C 1
ATOM 1784 O O . CYS A 1 243 ? -11.867 21.305 -22.712 1.00 36.01 288 CYS A O 1
ATOM 1787 N N . ILE A 1 244 ? -12.247 23.509 -22.971 1.00 32.79 289 ILE A N 1
ATOM 1788 C CA . ILE A 1 244 ? -11.284 23.982 -22.008 1.00 32.33 289 ILE A CA 1
ATOM 1789 C C . ILE A 1 244 ? -11.889 24.077 -20.602 1.00 32.89 289 ILE A C 1
ATOM 1790 O O . ILE A 1 244 ? -12.971 24.656 -20.408 1.00 32.74 289 ILE A O 1
ATOM 1795 N N . PHE A 1 245 ? -11.151 23.564 -19.620 1.00 31.70 290 PHE A N 1
ATOM 1796 C CA . PHE A 1 245 ? -11.564 23.637 -18.221 1.00 30.87 290 PHE A CA 1
ATOM 1797 C C . PHE A 1 245 ? -11.514 25.083 -17.703 1.00 31.80 290 PHE A C 1
ATOM 1798 O O . PHE A 1 245 ? -10.595 25.842 -18.017 1.00 33.57 290 PHE A O 1
ATOM 1806 N N . ALA A 1 246 ? -12.526 25.460 -16.935 1.00 31.08 291 ALA A N 1
ATOM 1807 C CA . ALA A 1 246 ? -12.508 26.697 -16.175 1.00 32.78 291 ALA A CA 1
ATOM 1808 C C . ALA A 1 246 ? -12.654 26.392 -14.677 1.00 34.42 291 ALA A C 1
ATOM 1809 O O . ALA A 1 246 ? -13.186 25.351 -14.294 1.00 32.86 291 ALA A O 1
ATOM 1811 N N . ASN A 1 247 ? -12.204 27.319 -13.835 1.00 35.50 292 ASN A N 1
ATOM 1812 C CA . ASN A 1 247 ? -12.191 27.098 -12.393 1.00 37.28 292 ASN A CA 1
ATOM 1813 C C . ASN A 1 247 ? -12.578 28.335 -11.608 1.00 37.21 292 ASN A C 1
ATOM 1814 O O . ASN A 1 247 ? -12.440 29.447 -12.081 1.00 35.18 292 ASN A O 1
ATOM 1819 N N . PHE A 1 248 ? -13.072 28.105 -10.397 1.00 40.63 293 PHE A N 1
ATOM 1820 C CA . PHE A 1 248 ? -13.077 29.115 -9.352 1.00 40.15 293 PHE A CA 1
ATOM 1821 C C . PHE A 1 248 ? -11.772 28.949 -8.588 1.00 41.32 293 PHE A C 1
ATOM 1822 O O . PHE A 1 248 ? -11.400 27.824 -8.238 1.00 43.19 293 PHE A O 1
ATOM 1830 N N . SER A 1 249 ? -11.069 30.059 -8.366 1.00 41.31 294 SER A N 1
ATOM 1831 C CA . SER A 1 249 ? -9.942 30.115 -7.436 1.00 42.10 294 SER A CA 1
ATOM 1832 C C . SER A 1 249 ? -10.391 30.928 -6.232 1.00 43.05 294 SER A C 1
ATOM 1833 O O . SER A 1 249 ? -10.712 32.110 -6.372 1.00 43.48 294 SER A O 1
ATOM 1836 N N . VAL A 1 250 ? -10.422 30.296 -5.059 1.00 44.22 295 VAL A N 1
ATOM 1837 C CA . VAL A 1 250 ? -11.006 30.910 -3.854 1.00 44.24 295 VAL A CA 1
ATOM 1838 C C . VAL A 1 250 ? -10.161 30.776 -2.575 1.00 44.93 295 VAL A C 1
ATOM 1839 O O . VAL A 1 250 ? -10.638 31.071 -1.474 1.00 44.29 295 VAL A O 1
ATOM 1843 N N . THR A 1 251 ? -8.908 30.353 -2.715 1.00 46.48 296 THR A N 1
ATOM 1844 C CA . THR A 1 251 ? -8.034 30.148 -1.566 1.00 45.77 296 THR A CA 1
ATOM 1845 C C . THR A 1 251 ? -7.412 31.452 -1.122 1.00 44.96 296 THR A C 1
ATOM 1846 O O . THR A 1 251 ? -7.132 31.628 0.060 1.00 44.74 296 THR A O 1
ATOM 1850 N N . GLY A 1 252 ? -7.161 32.338 -2.083 1.00 45.68 297 GLY A N 1
ATOM 1851 C CA . GLY A 1 252 ? -6.673 33.689 -1.812 1.00 45.68 297 GLY A CA 1
ATOM 1852 C C . GLY A 1 252 ? -7.736 34.674 -2.251 1.00 46.86 297 GLY A C 1
ATOM 1853 O O . GLY A 1 252 ? -8.838 34.693 -1.694 1.00 45.60 297 GLY A O 1
ATOM 1854 N N . GLY A 1 253 ? -7.413 35.484 -3.259 1.00 47.60 298 GLY A N 1
ATOM 1855 C CA . GLY A 1 253 ? -8.398 36.346 -3.902 1.00 47.29 298 GLY A CA 1
ATOM 1856 C C . GLY A 1 253 ? -9.390 35.529 -4.711 1.00 49.06 298 GLY A C 1
ATOM 1857 O O . GLY A 1 253 ? -9.132 34.380 -5.067 1.00 50.02 298 GLY A O 1
ATOM 1858 N N . LYS A 1 254 ? -10.532 36.127 -5.006 1.00 51.25 299 LYS A N 1
ATOM 1859 C CA . LYS A 1 254 ? -11.583 35.438 -5.737 1.00 51.63 299 LYS A CA 1
ATOM 1860 C C . LYS A 1 254 ? -11.381 35.607 -7.236 1.00 50.90 299 LYS A C 1
ATOM 1861 O O . LYS A 1 254 ? -11.704 36.658 -7.787 1.00 52.07 299 LYS A O 1
ATOM 1867 N N . TRP A 1 255 ? -10.841 34.574 -7.887 1.00 49.37 300 TRP A N 1
ATOM 1868 C CA . TRP A 1 255 ? -10.585 34.621 -9.333 1.00 47.95 300 TRP A CA 1
ATOM 1869 C C . TRP A 1 255 ? -11.422 33.612 -10.112 1.00 45.89 300 TRP A C 1
ATOM 1870 O O . TRP A 1 255 ? -12.034 32.708 -9.546 1.00 44.95 300 TRP A O 1
ATOM 1881 N N . ILE A 1 256 ? -11.451 33.817 -11.424 1.00 44.05 301 ILE A N 1
ATOM 1882 C CA . ILE A 1 256 ? -11.857 32.809 -12.394 1.00 42.54 301 ILE A CA 1
ATOM 1883 C C . ILE A 1 256 ? -10.573 32.464 -13.143 1.00 41.91 301 ILE A C 1
ATOM 1884 O O . ILE A 1 256 ? -9.791 33.362 -13.476 1.00 41.82 301 ILE A O 1
ATOM 1889 N N . VAL A 1 257 ? -10.351 31.172 -13.386 1.00 39.89 302 VAL A N 1
ATOM 1890 C CA . VAL A 1 257 ? -9.146 30.697 -14.051 1.00 40.50 302 VAL A CA 1
ATOM 1891 C C . VAL A 1 257 ? -9.538 29.807 -15.209 1.00 39.65 302 VAL A C 1
ATOM 1892 O O . VAL A 1 257 ? -10.314 28.881 -15.029 1.00 42.38 302 VAL A O 1
ATOM 1896 N N . SER A 1 258 ? -8.988 30.075 -16.386 1.00 38.57 303 SER A N 1
ATOM 1897 C CA . SER A 1 258 ? -9.241 29.238 -17.554 1.00 39.75 303 SER A CA 1
ATOM 1898 C C . SER A 1 258 ? -8.038 29.145 -18.480 1.00 38.77 303 SER A C 1
ATOM 1899 O O . SER A 1 258 ? -7.185 30.029 -18.510 1.00 42.89 303 SER A O 1
ATOM 1902 N N . GLY A 1 259 ? -7.993 28.067 -19.247 1.00 37.35 304 GLY A N 1
ATOM 1903 C CA . GLY A 1 259 ? -7.020 27.918 -20.311 1.00 37.60 304 GLY A CA 1
ATOM 1904 C C . GLY A 1 259 ? -7.451 28.714 -21.524 1.00 37.58 304 GLY A C 1
ATOM 1905 O O . GLY A 1 259 ? -8.461 29.414 -21.478 1.00 37.35 304 GLY A O 1
ATOM 1906 N N . SER A 1 260 ? -6.708 28.597 -22.620 1.00 37.09 305 SER A N 1
ATOM 1907 C CA . SER A 1 260 ? -6.977 29.418 -23.795 1.00 38.96 305 SER A CA 1
ATOM 1908 C C . SER A 1 260 ? -6.216 28.938 -25.012 1.00 38.15 305 SER A C 1
ATOM 1909 O O . SER A 1 260 ? -5.154 28.339 -24.897 1.00 37.83 305 SER A O 1
ATOM 1912 N N . GLU A 1 261 ? -6.756 29.245 -26.184 1.00 38.24 306 GLU A N 1
ATOM 1913 C CA . GLU A 1 261 ? -6.160 28.793 -27.432 1.00 37.97 306 GLU A CA 1
ATOM 1914 C C . GLU A 1 261 ? -5.056 29.711 -27.942 1.00 37.96 306 GLU A C 1
ATOM 1915 O O . GLU A 1 261 ? -4.466 29.433 -28.981 1.00 37.68 306 GLU A O 1
ATOM 1921 N N . ASP A 1 262 ? -4.775 30.790 -27.204 1.00 37.70 307 ASP A N 1
ATOM 1922 C CA . ASP A 1 262 ? -3.553 31.581 -27.399 1.00 37.33 307 ASP A CA 1
ATOM 1923 C C . ASP A 1 262 ? -2.445 31.177 -26.392 1.00 36.28 307 ASP A C 1
ATOM 1924 O O . ASP A 1 262 ? -1.665 32.017 -25.924 1.00 38.30 307 ASP A O 1
ATOM 1929 N N . ASN A 1 263 ? -2.388 29.890 -26.066 1.00 34.21 308 ASN A N 1
ATOM 1930 C CA . ASN A 1 263 ? -1.310 29.308 -25.257 1.00 36.36 308 ASN A CA 1
ATOM 1931 C C . ASN A 1 263 ? -1.095 29.929 -23.860 1.00 37.73 308 ASN A C 1
ATOM 1932 O O . ASN A 1 263 ? -0.036 29.755 -23.260 1.00 38.62 308 ASN A O 1
ATOM 1937 N N . MET A 1 264 ? -2.109 30.598 -23.321 1.00 37.48 309 MET A N 1
ATOM 1938 C CA . MET A 1 264 ? -1.942 31.333 -22.080 1.00 39.32 309 MET A CA 1
ATOM 1939 C C . MET A 1 264 ? -3.019 31.008 -21.062 1.00 36.34 309 MET A C 1
ATOM 1940 O O . MET A 1 264 ? -4.164 30.784 -21.418 1.00 34.95 309 MET A O 1
ATOM 1945 N N 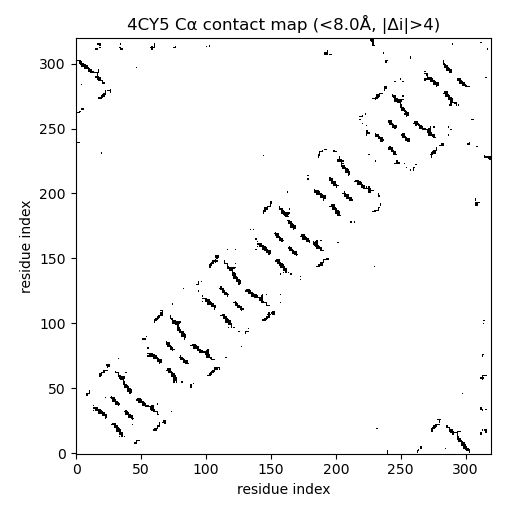. VAL A 1 265 ? -2.646 30.996 -19.788 1.00 36.37 310 VAL A N 1
ATOM 1946 C CA . VAL A 1 265 ? -3.628 30.852 -18.713 1.00 36.73 310 VAL A CA 1
ATOM 1947 C C . VAL A 1 265 ? -4.174 32.228 -18.362 1.00 38.38 310 VAL A C 1
ATOM 1948 O O . VAL A 1 265 ? -3.415 33.123 -18.018 1.00 41.09 310 VAL A O 1
ATOM 1952 N N . TYR A 1 266 ? -5.490 32.387 -18.425 1.00 40.09 311 TYR A N 1
ATOM 1953 C CA . TYR A 1 266 ? -6.125 33.657 -18.087 1.00 40.63 311 TYR A CA 1
ATOM 1954 C C . TYR A 1 266 ? -6.668 33.632 -16.659 1.00 40.15 311 TYR A C 1
ATOM 1955 O O . TYR A 1 266 ? -7.207 32.619 -16.215 1.00 41.59 311 TYR A O 1
ATOM 1964 N N . ILE A 1 267 ? -6.516 34.751 -15.951 1.00 41.32 312 ILE A N 1
ATOM 1965 C CA . ILE A 1 267 ? -7.092 34.921 -14.617 1.00 41.42 312 ILE A CA 1
ATOM 1966 C C . ILE A 1 267 ? -7.904 36.221 -14.555 1.00 42.15 312 ILE A C 1
ATOM 1967 O O . ILE A 1 267 ? -7.359 37.310 -14.744 1.00 39.83 312 ILE A O 1
ATOM 1972 N N . TRP A 1 268 ? -9.208 36.093 -14.290 1.00 41.83 313 TRP A N 1
ATOM 1973 C CA . TRP A 1 268 ? -10.097 37.242 -14.158 1.00 41.11 313 TRP A CA 1
ATOM 1974 C C . TRP A 1 268 ? -10.428 37.515 -12.691 1.00 41.65 313 TRP A C 1
ATOM 1975 O O . TRP A 1 268 ? -10.460 36.595 -11.873 1.00 40.89 313 TRP A O 1
ATOM 1986 N N . ASN A 1 269 ? -10.684 38.780 -12.365 1.00 41.50 314 ASN A N 1
ATOM 1987 C CA . ASN A 1 269 ? -11.304 39.133 -11.088 1.00 41.27 314 ASN A CA 1
ATOM 1988 C C . ASN A 1 269 ? -12.773 38.723 -11.147 1.00 42.45 314 ASN A C 1
ATOM 1989 O O . ASN A 1 269 ? -13.485 39.105 -12.075 1.00 39.73 314 ASN A O 1
ATOM 1994 N N . LEU A 1 270 ? -13.234 37.970 -10.154 1.00 45.30 315 LEU A N 1
ATOM 1995 C CA . LEU A 1 270 ? -14.589 37.426 -10.185 1.00 48.86 315 LEU A CA 1
ATOM 1996 C C . LEU A 1 270 ? -15.663 38.520 -10.208 1.00 50.32 315 LEU A C 1
ATOM 1997 O O . LEU A 1 270 ? -16.714 38.359 -10.839 1.00 47.81 315 LEU A O 1
ATOM 2002 N N . GLN A 1 271 ? -15.386 39.638 -9.544 1.00 52.58 316 GLN A N 1
ATOM 2003 C CA . GLN A 1 271 ? -16.371 40.708 -9.404 1.00 53.80 316 GLN A CA 1
ATOM 2004 C C . GLN A 1 271 ? -16.322 41.667 -10.585 1.00 50.65 316 GLN A C 1
ATOM 2005 O O . GLN A 1 271 ? -17.335 41.897 -11.247 1.00 49.84 316 GLN A O 1
ATOM 2011 N N . SER A 1 272 ? -15.139 42.210 -10.854 1.00 48.14 317 SER A N 1
ATOM 2012 C CA . SER A 1 272 ? -14.989 43.247 -11.871 1.00 48.80 317 SER A CA 1
ATOM 2013 C C . SER A 1 272 ? -14.897 42.697 -13.293 1.00 48.69 317 SER A C 1
ATOM 2014 O O . SER A 1 272 ? -15.162 43.420 -14.249 1.00 47.27 317 SER A O 1
ATOM 2017 N N . LYS A 1 273 ? -14.514 41.427 -13.430 1.00 49.18 318 LYS A N 1
ATOM 2018 C CA . LYS A 1 273 ? -14.351 40.776 -14.738 1.00 47.72 318 LYS A CA 1
ATOM 2019 C C . LYS A 1 273 ? -13.148 41.292 -15.522 1.00 47.26 318 LYS A C 1
ATOM 2020 O O . LYS A 1 273 ? -13.025 41.010 -16.715 1.00 45.32 318 LYS A O 1
ATOM 2026 N N . GLU A 1 274 ? -12.273 42.052 -14.866 1.00 49.55 319 GLU A N 1
ATOM 2027 C CA . GLU A 1 274 ? -11.030 42.488 -15.484 1.00 52.40 319 GLU A CA 1
ATOM 2028 C C . GLU A 1 274 ? -10.101 41.293 -15.554 1.00 51.50 319 GLU A C 1
ATOM 2029 O O . GLU A 1 274 ? -9.980 40.548 -14.580 1.00 51.08 319 GLU A O 1
ATOM 2035 N N . VAL A 1 275 ? -9.432 41.117 -16.686 1.00 50.81 320 VAL A N 1
ATOM 2036 C CA . VAL A 1 275 ? -8.292 40.220 -16.726 1.00 50.90 320 VAL A CA 1
ATOM 2037 C C . VAL A 1 275 ? -7.292 40.812 -15.750 1.00 51.75 320 VAL A C 1
ATOM 2038 O O . VAL A 1 275 ? -6.919 41.980 -15.881 1.00 53.22 320 VAL A O 1
ATOM 2042 N N . VAL A 1 276 ? -6.884 40.026 -14.760 1.00 50.71 321 VAL A N 1
ATOM 2043 C CA . VAL A 1 276 ? -5.889 40.484 -13.793 1.00 49.22 321 VAL A CA 1
ATOM 2044 C C . VAL A 1 276 ? -4.520 39.816 -13.981 1.00 48.53 321 VAL A C 1
ATOM 2045 O O . VAL A 1 276 ? -3.533 40.290 -13.421 1.00 52.36 321 VAL A O 1
ATOM 2049 N N . GLN A 1 277 ? -4.442 38.735 -14.759 1.00 44.97 322 GLN A N 1
ATOM 2050 C CA . GLN A 1 277 ? -3.146 38.111 -15.068 1.00 43.27 322 GLN A CA 1
ATOM 2051 C C . GLN A 1 277 ? -3.224 37.123 -16.227 1.00 41.42 322 GLN A C 1
ATOM 2052 O O . GLN A 1 277 ? -4.217 36.406 -16.386 1.00 41.14 322 GLN A O 1
ATOM 2058 N N . LYS A 1 278 ? -2.156 37.080 -17.017 1.00 40.17 323 LYS A N 1
ATOM 2059 C CA . LYS A 1 278 ? -2.038 36.122 -18.110 1.00 42.70 323 LYS A CA 1
ATOM 2060 C C . LYS A 1 278 ? -0.731 35.359 -17.964 1.00 39.77 323 LYS A C 1
ATOM 2061 O O . LYS A 1 278 ? 0.338 35.938 -18.128 1.00 39.42 323 LYS A O 1
ATOM 2067 N N . LEU A 1 279 ? -0.817 34.067 -17.655 1.00 37.75 324 LEU A N 1
ATOM 2068 C CA . LEU A 1 279 ? 0.377 33.264 -17.380 1.00 39.38 324 LEU A CA 1
ATOM 2069 C C . LEU A 1 279 ? 0.945 32.718 -18.685 1.00 40.68 324 LEU A C 1
ATOM 2070 O O . LEU A 1 279 ? 0.273 31.999 -19.408 1.00 42.95 324 LEU A O 1
ATOM 2075 N N . GLN A 1 280 ? 2.195 33.060 -18.960 1.00 44.36 325 GLN A N 1
ATOM 2076 C CA . GLN A 1 280 ? 2.827 32.806 -20.247 1.00 45.79 325 GLN A CA 1
ATOM 2077 C C . GLN A 1 280 ? 3.884 31.717 -20.102 1.00 43.78 325 GLN A C 1
ATOM 2078 O O . GLN A 1 280 ? 4.500 31.590 -19.050 1.00 44.50 325 GLN A O 1
ATOM 2084 N N . GLY A 1 281 ? 4.094 30.931 -21.151 1.00 40.54 326 GLY A N 1
ATOM 2085 C CA . GLY A 1 281 ? 5.141 29.914 -21.145 1.00 37.51 326 GLY A CA 1
ATOM 2086 C C . GLY A 1 281 ? 4.793 28.630 -21.882 1.00 36.68 326 GLY A C 1
ATOM 2087 O O . GLY A 1 281 ? 5.689 27.909 -22.301 1.00 38.26 326 GLY A O 1
ATOM 2088 N N . HIS A 1 282 ? 3.507 28.311 -22.028 1.00 36.16 327 HIS A N 1
ATOM 2089 C CA . HIS A 1 282 ? 3.114 27.157 -22.838 1.00 36.64 327 HIS A CA 1
ATOM 2090 C C . HIS A 1 282 ? 3.286 27.485 -24.327 1.00 36.25 327 HIS A C 1
ATOM 2091 O O . HIS A 1 282 ? 3.234 28.645 -24.735 1.00 33.50 327 HIS A O 1
ATOM 2098 N N . THR A 1 283 ? 3.496 26.450 -25.132 1.00 37.32 328 THR A N 1
ATOM 2099 C CA . THR A 1 283 ? 3.742 26.626 -26.564 1.00 37.20 328 THR A CA 1
ATOM 2100 C C . THR A 1 283 ? 2.661 25.997 -27.430 1.00 38.33 328 THR A C 1
ATOM 2101 O O . THR A 1 283 ? 2.850 25.844 -28.638 1.00 37.10 328 THR A O 1
ATOM 2105 N N . ASP A 1 284 ? 1.549 25.599 -26.809 1.00 38.93 329 ASP A N 1
ATOM 2106 C CA . ASP A 1 284 ? 0.345 25.200 -27.548 1.00 37.78 329 ASP A CA 1
ATOM 2107 C C . ASP A 1 284 ? -0.896 25.531 -26.711 1.00 37.67 329 ASP A C 1
ATOM 2108 O O . ASP A 1 284 ? -0.782 26.103 -25.623 1.00 39.90 329 ASP A O 1
ATOM 2113 N N . THR A 1 285 ? -2.070 25.198 -27.237 1.00 36.03 330 THR A N 1
ATOM 2114 C CA . THR A 1 285 ? -3.343 25.533 -26.608 1.00 35.87 330 THR A CA 1
ATOM 2115 C C . THR A 1 285 ? -3.362 25.006 -25.178 1.00 34.09 330 THR A C 1
ATOM 2116 O O . THR A 1 285 ? -3.040 23.850 -24.954 1.00 31.83 330 THR A O 1
ATOM 2120 N N . VAL A 1 286 ? -3.691 25.865 -24.215 1.00 35.61 331 VAL A N 1
ATOM 2121 C CA . VAL A 1 286 ? -3.795 25.438 -22.821 1.00 36.38 331 VAL A CA 1
ATOM 2122 C C . VAL A 1 286 ? -5.193 24.905 -22.595 1.00 36.52 331 VAL A C 1
ATOM 2123 O O . VAL A 1 286 ? -6.137 25.665 -22.415 1.00 37.18 331 VAL A O 1
ATOM 2127 N N . LEU A 1 287 ? -5.312 23.587 -22.597 1.00 36.62 332 LEU A N 1
ATOM 2128 C CA . LEU A 1 287 ? -6.608 22.938 -22.557 1.00 36.84 332 LEU A CA 1
ATOM 2129 C C . LEU A 1 287 ? -7.155 22.790 -21.151 1.00 37.78 332 LEU A C 1
ATOM 2130 O O . LEU A 1 287 ? -8.375 22.866 -20.939 1.00 38.73 332 LEU A O 1
ATOM 2135 N N . CYS A 1 288 ? -6.270 22.536 -20.195 1.00 37.71 333 CYS A N 1
ATOM 2136 C CA . CYS A 1 288 ? -6.711 22.248 -18.842 1.00 38.38 333 CYS A CA 1
ATOM 2137 C C . CYS A 1 288 ? -6.017 23.093 -17.796 1.00 37.56 333 CYS A C 1
ATOM 2138 O O . CYS A 1 288 ? -4.855 23.462 -17.945 1.00 36.88 333 CYS A O 1
ATOM 2141 N N . THR A 1 289 ? -6.774 23.418 -16.754 1.00 36.64 334 THR A N 1
ATOM 2142 C CA . THR A 1 289 ? -6.273 24.133 -15.598 1.00 36.88 334 THR A CA 1
ATOM 2143 C C . THR A 1 289 ? -7.024 23.628 -14.380 1.00 36.47 334 THR A C 1
ATOM 2144 O O . THR A 1 289 ? -8.098 23.072 -14.504 1.00 38.55 334 THR A O 1
ATOM 2148 N N . ALA A 1 290 ? -6.457 23.840 -13.206 1.00 38.07 335 ALA A N 1
ATOM 2149 C CA . ALA A 1 290 ? -7.074 23.408 -11.972 1.00 38.80 335 ALA A CA 1
ATOM 2150 C C . ALA A 1 290 ? -6.436 24.158 -10.823 1.00 40.24 335 ALA A C 1
ATOM 2151 O O . ALA A 1 290 ? -5.256 24.529 -10.879 1.00 42.33 335 ALA A O 1
ATOM 2153 N N . CYS A 1 291 ? -7.230 24.374 -9.782 1.00 40.67 336 CYS A N 1
ATOM 2154 C CA . CYS A 1 291 ? -6.819 25.178 -8.647 1.00 40.15 336 CYS A CA 1
ATOM 2155 C C . CYS A 1 291 ? -6.685 24.292 -7.425 1.00 38.51 336 CYS A C 1
ATOM 2156 O O . CYS A 1 291 ? -7.578 23.505 -7.115 1.00 39.34 336 CYS A O 1
ATOM 2159 N N . HIS A 1 292 ? -5.549 24.421 -6.750 1.00 38.51 337 HIS A N 1
ATOM 2160 C CA . HIS A 1 292 ? -5.255 23.667 -5.536 1.00 38.13 337 HIS A CA 1
ATOM 2161 C C . HIS A 1 292 ? -6.297 24.011 -4.467 1.00 38.10 337 HIS A C 1
ATOM 2162 O O . HIS A 1 292 ? -6.814 25.122 -4.451 1.00 40.19 337 HIS A O 1
ATOM 2169 N N . PRO A 1 293 ? -6.650 23.053 -3.603 1.00 37.52 338 PRO A N 1
ATOM 2170 C CA . PRO A 1 293 ? -7.779 23.306 -2.692 1.00 38.06 338 PRO A CA 1
ATOM 2171 C C . PRO A 1 293 ? -7.517 24.212 -1.470 1.00 39.87 338 PRO A C 1
ATOM 2172 O O . PRO A 1 293 ? -8.466 24.812 -0.968 1.00 42.66 338 PRO A O 1
ATOM 2176 N N . THR A 1 294 ? -6.283 24.284 -0.977 1.00 39.31 339 THR A N 1
ATOM 2177 C CA . THR A 1 294 ? -5.946 25.152 0.174 1.00 40.46 339 THR A CA 1
ATOM 2178 C C . THR A 1 294 ? -4.914 26.247 -0.123 1.00 41.38 339 THR A C 1
ATOM 2179 O O . THR A 1 294 ? -5.125 27.402 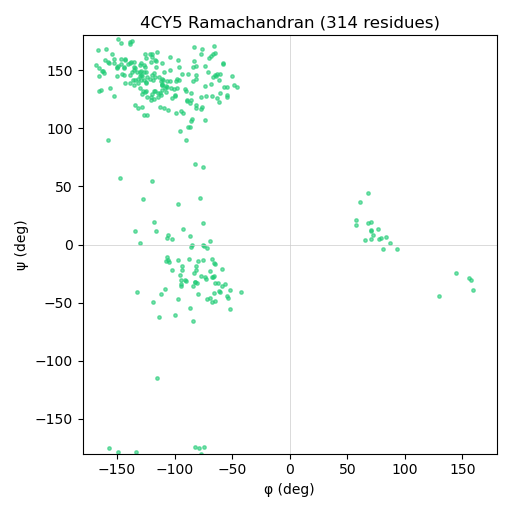0.241 1.00 47.58 339 THR A O 1
ATOM 2183 N N . GLU A 1 295 ? -3.799 25.881 -0.745 1.00 42.49 340 GLU A N 1
ATOM 2184 C CA . GLU A 1 295 ? -2.757 26.833 -1.179 1.00 43.33 340 GLU A CA 1
ATOM 2185 C C . GLU A 1 295 ? -3.070 27.522 -2.505 1.00 43.32 340 GLU A C 1
ATOM 2186 O O . GLU A 1 295 ? -3.754 26.961 -3.347 1.00 40.97 340 GLU A O 1
ATOM 2192 N N . ASN A 1 296 ? -2.516 28.722 -2.692 1.00 46.62 341 ASN A N 1
ATOM 2193 C CA . ASN A 1 296 ? -2.677 29.497 -3.929 1.00 48.84 341 ASN A CA 1
ATOM 2194 C C . ASN A 1 296 ? -1.818 28.938 -5.074 1.00 47.19 341 ASN A C 1
ATOM 2195 O O . ASN A 1 296 ? -0.878 29.589 -5.542 1.00 45.22 341 ASN A O 1
ATOM 2200 N N . ILE A 1 297 ? -2.158 27.736 -5.528 1.00 46.20 342 ILE A N 1
ATOM 2201 C CA . ILE A 1 297 ? -1.365 27.022 -6.528 1.00 45.05 342 ILE A CA 1
ATOM 2202 C C . ILE A 1 297 ? -2.244 26.673 -7.724 1.00 42.03 342 ILE A C 1
ATOM 2203 O O . ILE A 1 297 ? -3.301 26.057 -7.552 1.00 39.23 342 ILE A O 1
ATOM 2208 N N . ILE A 1 298 ? -1.804 27.057 -8.925 1.00 39.36 343 ILE A N 1
ATOM 2209 C CA . ILE A 1 298 ? -2.494 26.682 -10.161 1.00 37.71 343 ILE A CA 1
ATOM 2210 C C . ILE A 1 298 ? -1.725 25.627 -10.949 1.00 36.62 343 ILE A C 1
ATOM 2211 O O . ILE A 1 298 ? -0.515 25.731 -11.109 1.00 37.43 343 ILE A O 1
ATOM 2216 N N . ALA A 1 299 ? -2.442 24.618 -11.454 1.00 36.87 344 ALA A N 1
ATOM 2217 C CA . ALA A 1 299 ? -1.894 23.671 -12.435 1.00 34.53 344 ALA A CA 1
ATOM 2218 C C . ALA A 1 299 ? -2.450 23.917 -13.841 1.00 35.17 344 ALA A C 1
ATOM 2219 O O . ALA A 1 299 ? -3.632 24.210 -14.009 1.00 35.04 344 ALA A O 1
ATOM 2221 N N . SER A 1 300 ? -1.586 23.794 -14.843 1.00 36.39 345 SER A N 1
ATOM 2222 C CA . SER A 1 300 ? -1.967 23.970 -16.243 1.00 37.48 345 SER A CA 1
ATOM 2223 C C . SER A 1 300 ? -1.297 22.911 -17.118 1.00 37.73 345 SER A C 1
ATOM 2224 O O . SER A 1 300 ? -0.253 22.361 -16.749 1.00 36.66 345 SER A O 1
ATOM 2227 N N . ALA A 1 301 ? -1.894 22.628 -18.274 1.00 37.62 346 ALA A N 1
ATOM 2228 C CA . ALA A 1 301 ? -1.310 21.677 -19.230 1.00 37.35 346 ALA A CA 1
ATOM 2229 C C . ALA A 1 301 ? -1.883 21.870 -20.627 1.00 37.22 346 ALA A C 1
ATOM 2230 O O . ALA A 1 301 ? -2.980 22.400 -20.780 1.00 37.27 346 ALA A O 1
ATOM 2232 N N . ALA A 1 302 ? -1.154 21.400 -21.640 1.00 38.68 347 ALA A N 1
ATOM 2233 C CA . ALA A 1 302 ? -1.363 21.865 -23.017 1.00 38.02 347 ALA A CA 1
ATOM 2234 C C . ALA A 1 302 ? -1.342 20.736 -24.032 1.00 37.81 347 ALA A C 1
ATOM 2235 O O . ALA A 1 302 ? -1.063 19.588 -23.686 1.00 36.69 347 ALA A O 1
ATOM 2237 N N . LEU A 1 303 ? -1.626 21.081 -25.289 1.00 38.40 348 LEU A N 1
ATOM 2238 C CA . LEU A 1 303 ? -1.838 20.093 -26.349 1.00 38.84 348 LEU A CA 1
ATOM 2239 C C . LEU A 1 303 ? -0.550 19.554 -26.980 1.00 38.88 348 LEU A C 1
ATOM 2240 O O . LEU A 1 303 ? 0.551 19.856 -26.538 1.00 41.27 348 LEU A O 1
ATOM 2245 N N . GLU A 1 304 ? -0.726 18.751 -28.023 1.00 39.83 349 GLU A N 1
ATOM 2246 C CA . GLU A 1 304 ? 0.321 17.952 -28.652 1.00 42.72 349 GLU A CA 1
ATOM 2247 C C . GLU A 1 304 ? 1.680 18.642 -28.863 1.00 41.96 349 GLU A C 1
ATOM 2248 O O . GLU A 1 304 ? 2.715 18.033 -28.659 1.00 43.30 349 GLU A O 1
ATOM 2254 N N . ASN A 1 305 ? 1.688 19.898 -29.276 1.00 43.51 350 ASN A N 1
ATOM 2255 C CA . ASN A 1 305 ? 2.953 20.572 -29.593 1.00 44.72 350 ASN A CA 1
ATOM 2256 C C . ASN A 1 305 ? 3.779 20.985 -28.372 1.00 44.10 350 ASN A C 1
ATOM 2257 O O . ASN A 1 305 ? 4.951 21.335 -28.507 1.00 43.78 350 ASN A O 1
ATOM 2262 N N . ASP A 1 306 ? 3.158 20.942 -27.194 1.00 44.32 351 ASP A N 1
ATOM 2263 C CA . ASP A 1 306 ? 3.805 21.304 -25.939 1.00 43.30 351 ASP A CA 1
ATOM 2264 C C . ASP A 1 306 ? 3.938 20.056 -25.051 1.00 44.51 351 ASP A C 1
ATOM 2265 O O . ASP A 1 306 ? 5.050 19.651 -24.723 1.00 45.85 351 ASP A O 1
ATOM 2270 N N . LYS A 1 307 ? 2.802 19.463 -24.674 1.00 45.82 352 LYS A N 1
ATOM 2271 C CA . LYS A 1 307 ? 2.723 18.235 -23.846 1.00 45.38 352 LYS A CA 1
ATOM 2272 C C . LYS A 1 307 ? 3.226 18.320 -22.384 1.00 43.00 352 LYS A C 1
ATOM 2273 O O . LYS A 1 307 ? 3.256 17.291 -21.691 1.00 40.31 352 LYS A O 1
ATOM 2279 N N . THR A 1 308 ? 3.621 19.510 -21.920 1.00 40.71 353 THR A N 1
ATOM 2280 C CA . THR A 1 308 ? 4.080 19.685 -20.533 1.00 38.87 353 THR A CA 1
ATOM 2281 C C . THR A 1 308 ? 2.968 20.192 -19.639 1.00 38.61 353 THR A C 1
ATOM 2282 O O . THR A 1 308 ? 1.993 20.779 -20.102 1.00 38.30 353 THR A O 1
ATOM 2286 N N . ILE A 1 309 ? 3.159 19.959 -18.346 1.00 40.22 354 ILE A N 1
ATOM 2287 C CA . ILE A 1 309 ? 2.289 20.411 -17.288 1.00 38.65 354 ILE A CA 1
ATOM 2288 C C . ILE A 1 309 ? 3.095 21.442 -16.524 1.00 39.59 354 ILE A C 1
ATOM 2289 O O . ILE A 1 309 ? 4.292 21.245 -16.322 1.00 44.45 354 ILE A O 1
ATOM 2294 N N . LYS A 1 310 ? 2.464 22.526 -16.087 1.00 37.34 355 LYS A N 1
ATOM 2295 C CA . LYS A 1 310 ? 3.174 23.545 -15.339 1.00 35.45 355 LYS A CA 1
ATOM 2296 C C . LYS A 1 310 ? 2.474 23.881 -14.040 1.00 35.60 355 LYS A C 1
ATOM 2297 O O . LYS A 1 310 ? 1.245 23.869 -13.967 1.00 33.69 355 LYS A O 1
ATOM 2303 N N . LEU A 1 311 ? 3.275 24.172 -13.018 1.00 34.96 356 LEU A N 1
ATOM 2304 C CA . LEU A 1 311 ? 2.773 24.562 -11.718 1.00 35.47 356 LEU A CA 1
ATOM 2305 C C . LEU A 1 311 ? 3.166 25.997 -11.410 1.00 36.13 356 LEU A C 1
ATOM 2306 O O . LEU A 1 311 ? 4.329 26.383 -11.553 1.00 34.55 356 LEU A O 1
ATOM 2311 N N . TRP A 1 312 ? 2.177 26.782 -10.987 1.00 38.26 357 TRP A N 1
ATOM 2312 C CA . TRP A 1 312 ? 2.358 28.207 -10.714 1.00 38.97 357 TRP A CA 1
ATOM 2313 C C . TRP A 1 312 ? 1.920 28.505 -9.287 1.00 40.18 357 TRP A C 1
ATOM 2314 O O . TRP A 1 312 ? 0.966 27.905 -8.795 1.00 43.47 357 TRP A O 1
ATOM 2325 N N . LYS A 1 313 ? 2.609 29.425 -8.622 1.00 41.80 358 LYS A N 1
ATOM 2326 C CA . LYS A 1 313 ? 2.249 29.798 -7.252 1.00 45.54 358 LYS A CA 1
ATOM 2327 C C . LYS A 1 313 ? 2.275 31.310 -7.075 1.00 46.70 358 LYS A C 1
ATOM 2328 O O . LYS A 1 313 ? 3.033 32.013 -7.742 1.00 46.53 358 LYS A O 1
ATOM 2334 N N . SER A 1 314 ? 1.427 31.783 -6.162 1.00 47.48 359 SER A N 1
ATOM 2335 C CA . SER A 1 314 ? 1.214 33.201 -5.913 1.00 48.03 359 SER A CA 1
ATOM 2336 C C . SER A 1 314 ? 0.981 33.404 -4.432 1.00 48.74 359 SER A C 1
ATOM 2337 O O . SER A 1 314 ? 0.480 32.519 -3.747 1.00 49.79 359 SER A O 1
ATOM 2340 N N . ASP A 1 315 ? 1.321 34.594 -3.956 1.00 51.36 360 ASP A N 1
ATOM 2341 C CA . ASP A 1 315 ? 1.077 34.980 -2.576 1.00 50.80 360 ASP A CA 1
ATOM 2342 C C . ASP A 1 315 ? -0.383 35.395 -2.385 1.00 52.10 360 ASP A C 1
ATOM 2343 O O . ASP A 1 315 ? -0.847 35.516 -1.254 1.00 51.90 360 ASP A O 1
ATOM 2348 N N . THR A 1 316 ? -1.097 35.629 -3.490 1.00 53.65 361 THR A N 1
ATOM 2349 C CA . THR A 1 316 ? -2.533 35.899 -3.457 1.00 54.26 361 THR A CA 1
ATOM 2350 C C . THR A 1 316 ? -3.260 35.155 -4.580 1.00 55.22 361 THR A C 1
ATOM 2351 O O . THR A 1 316 ? -4.477 34.950 -4.522 1.00 58.59 361 THR A O 1
ATOM 2355 N N . ASP B 2 5 ? -23.423 44.748 -5.301 1.00 80.46 158 ASP C N 1
ATOM 2356 C CA . ASP B 2 5 ? -23.516 43.834 -6.485 1.00 83.53 158 ASP C CA 1
ATOM 2357 C C . ASP B 2 5 ? -22.487 42.678 -6.436 1.00 82.35 158 ASP C C 1
ATOM 2358 O O . ASP B 2 5 ? -22.214 42.041 -7.457 1.00 79.98 158 ASP C O 1
ATOM 2363 N N . GLU B 2 6 ? -21.944 42.385 -5.251 1.00 80.56 159 GLU C N 1
ATOM 2364 C CA . GLU B 2 6 ? -20.833 41.432 -5.122 1.00 78.23 159 GLU C CA 1
ATOM 2365 C C . GLU B 2 6 ? -21.297 40.038 -4.726 1.00 75.26 159 GLU C C 1
ATOM 2366 O O . GLU B 2 6 ? -22.089 39.876 -3.803 1.00 75.05 159 GLU C O 1
ATOM 2372 N N . ILE B 2 7 ? -20.758 39.037 -5.414 1.00 72.80 160 ILE C N 1
ATOM 2373 C CA . ILE B 2 7 ? -21.191 37.656 -5.267 1.00 69.18 160 ILE C CA 1
ATOM 2374 C C . ILE B 2 7 ? -20.242 36.855 -4.383 1.00 65.24 160 ILE C C 1
ATOM 2375 O O . ILE B 2 7 ? -19.023 36.933 -4.542 1.00 65.08 160 ILE C O 1
ATOM 2380 N N . ASP B 2 8 ? -20.815 36.088 -3.456 1.00 62.85 161 ASP C N 1
ATOM 2381 C CA . ASP B 2 8 ? -20.056 35.158 -2.624 1.00 62.46 161 ASP C CA 1
ATOM 2382 C C . ASP B 2 8 ? -20.258 33.750 -3.155 1.00 60.81 161 ASP C C 1
ATOM 2383 O O . ASP B 2 8 ? -21.385 33.278 -3.288 1.00 57.49 161 ASP C O 1
ATOM 2388 N N . VAL B 2 9 ? -19.146 33.081 -3.432 1.00 60.65 162 VAL C N 1
ATOM 2389 C CA . VAL B 2 9 ? -19.158 31.771 -4.062 1.00 58.33 162 VAL C CA 1
ATOM 2390 C C . VAL B 2 9 ? -18.804 30.644 -3.073 1.00 55.78 162 VAL C C 1
ATOM 2391 O O . VAL B 2 9 ? -18.993 29.464 -3.375 1.00 55.60 162 VAL C O 1
ATOM 2395 N N . VAL B 2 10 ? -18.340 31.005 -1.882 1.00 54.47 163 VAL C N 1
ATOM 2396 C CA . VAL B 2 10 ? -17.940 30.020 -0.879 1.00 55.58 163 VAL C CA 1
ATOM 2397 C C . VAL B 2 10 ? -19.030 29.731 0.159 1.00 56.22 163 VAL C C 1
ATOM 2398 O O . VAL B 2 10 ? -19.302 28.568 0.469 1.00 52.91 163 VAL C O 1
ATOM 2402 N N . SER B 2 11 ? -19.644 30.780 0.699 1.00 62.24 164 SER C N 1
ATOM 2403 C CA . SER B 2 11 ? -20.582 30.628 1.821 1.00 67.15 164 SER C CA 1
ATOM 2404 C C . SER B 2 11 ? -22.013 30.249 1.381 1.00 70.10 164 SER C C 1
ATOM 2405 O O . SER B 2 11 ? -22.382 30.472 0.219 1.00 67.48 164 SER C O 1
ATOM 2408 N N . PRO B 2 12 ? -22.810 29.651 2.303 1.00 72.63 165 PRO C N 1
ATOM 2409 C CA . PRO B 2 12 ? -24.251 29.457 2.127 1.00 72.25 165 PRO C CA 1
ATOM 2410 C C . PRO B 2 12 ? -25.080 30.367 3.035 1.00 71.81 165 PRO C C 1
ATOM 2411 O O . PRO B 2 12 ? -25.510 31.441 2.616 1.00 68.29 165 P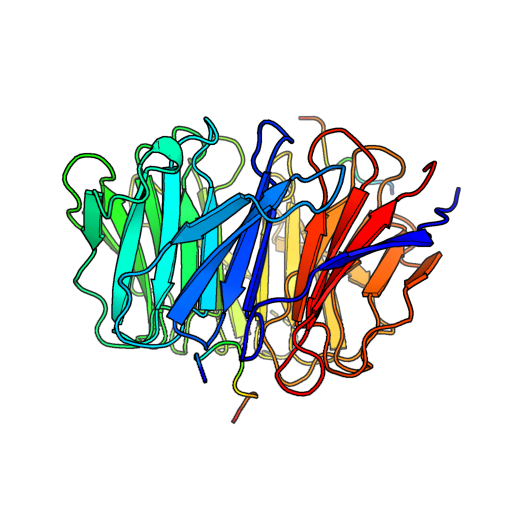RO C O 1
ATOM 2415 N N . LEU C 3 5 ? -5.331 10.529 -30.764 1.00 57.27 718 LEU D N 1
ATOM 2416 C CA . LEU C 3 5 ? -5.869 11.706 -30.033 1.00 58.46 718 LEU D CA 1
ATOM 2417 C C . LEU C 3 5 ? -7.257 11.455 -29.452 1.00 57.52 718 LEU D C 1
ATOM 2418 O O . LEU C 3 5 ? -8.189 11.123 -30.183 1.00 59.75 718 LEU D O 1
ATOM 2423 N N . CYS C 3 6 ? -7.394 11.654 -28.142 1.00 52.16 719 CYS D N 1
ATOM 2424 C CA . CYS C 3 6 ? -8.679 11.549 -27.465 1.00 48.17 719 CYS D CA 1
ATOM 2425 C C . CYS C 3 6 ? -9.604 12.683 -27.895 1.00 45.05 719 CYS D C 1
ATOM 2426 O O . CYS C 3 6 ? -9.151 13.687 -28.428 1.00 44.50 719 CYS D O 1
ATOM 2429 N N . SER C 3 7 ? -10.900 12.516 -27.651 1.00 45.19 720 SER D N 1
ATOM 2430 C CA . SER C 3 7 ? -11.918 13.450 -28.160 1.00 43.45 720 SER D CA 1
ATOM 2431 C C . SER C 3 7 ? -11.680 14.910 -27.792 1.00 40.89 720 SER D C 1
ATOM 2432 O O . SER C 3 7 ? -11.828 15.801 -28.637 1.00 41.31 720 SER D O 1
ATOM 2435 N N . ARG C 3 8 ? -11.315 15.151 -26.537 1.00 37.26 721 ARG D N 1
ATOM 2436 C CA . ARG C 3 8 ? -11.144 16.510 -26.033 1.00 35.34 721 ARG D CA 1
ATOM 2437 C C . ARG C 3 8 ? -9.983 17.224 -26.722 1.00 34.76 721 ARG D C 1
ATOM 2438 O O . ARG C 3 8 ? -9.976 18.451 -26.830 1.00 31.15 721 ARG D O 1
ATOM 2446 N N . ALA C 3 9 ? -9.013 16.453 -27.198 1.00 37.64 722 ALA D N 1
ATOM 2447 C CA . ALA C 3 9 ? -7.862 17.007 -27.902 1.00 39.47 722 ALA D CA 1
ATOM 2448 C C . ALA C 3 9 ? -8.108 17.190 -29.403 1.00 41.27 722 ALA D C 1
ATOM 2449 O O . ALA C 3 9 ? -7.171 17.515 -30.140 1.00 41.66 722 ALA D O 1
ATOM 2451 N N . ARG C 3 10 ? -9.348 16.977 -29.850 1.00 43.71 723 ARG D N 1
ATOM 2452 C CA . ARG C 3 10 ? -9.738 17.226 -31.240 1.00 48.25 723 ARG D CA 1
ATOM 2453 C C . ARG C 3 10 ? -10.634 18.471 -31.318 1.00 48.88 723 ARG D C 1
ATOM 2454 O O . ARG C 3 10 ? -11.554 18.639 -30.510 1.00 45.78 723 ARG D O 1
ATOM 2462 N N . PRO C 3 11 ? -10.355 19.355 -32.290 1.00 49.21 724 PRO D N 1
ATOM 2463 C CA . PRO C 3 11 ? -11.088 20.617 -32.384 1.00 49.99 724 PRO D CA 1
ATOM 2464 C C . PRO C 3 11 ? -12.560 20.427 -32.737 1.00 48.84 724 PRO D C 1
ATOM 2465 O O . PRO C 3 11 ? -12.960 19.357 -33.189 1.00 48.39 724 PRO D O 1
ATOM 2469 N N . LEU C 3 12 ? -13.359 21.464 -32.524 1.00 49.97 725 LEU D N 1
ATOM 2470 C CA . LEU C 3 12 ? -14.723 21.457 -33.016 1.00 54.35 725 LEU D CA 1
ATOM 2471 C C . LEU C 3 12 ? -14.684 21.249 -34.534 1.00 56.31 725 LEU D C 1
ATOM 2472 O O . LEU C 3 12 ? -13.877 21.863 -35.242 1.00 53.02 725 LEU D O 1
ATOM 2477 N N . VAL C 3 13 ? -15.564 20.381 -35.022 1.00 61.26 726 VAL D N 1
ATOM 2478 C CA . VAL C 3 13 ? -15.566 19.994 -36.432 1.00 64.01 726 VAL D CA 1
ATOM 2479 C C . VAL C 3 13 ? -15.995 21.166 -37.319 1.00 62.18 726 VAL D C 1
ATOM 2480 O O . VAL C 3 13 ? -17.162 21.552 -37.334 1.00 60.92 726 VAL D O 1
#

Sequence (320 aa):
VKPNYTLKFTLAGHTKAVSAVKFSPNGEWLASSSADKLIKIWGAYDGKFEKTISGHKLGISDVAWSSDSRLLVSGSDDKTLKVWELSTGKSLKTLKGHSNYVFCCNFNPQSNLIVSGSFDESVRIWDVRTGKCLKTLPAHSDPVSAVHFNRDGSLIVSSSYDGLCRIWDTASGQCLKTLIDDNPPVSFVKFSPNGKYILAATLDNTLKLWDYSKGKCLKTYTGHKNEKYCIFANFSVTGGKWIVSGSEDNMVYIWNLQSKEVVQKLQGHTDTVLCTACHPTENIIASAALENDKTIKLWKSDTDEIDVVSPLCSRARPLV

GO terms:
  GO:0005634 nucleus (C, IDA)
  GO:0044545 NSL complex (C, IDA)
  GO:0044666 MLL3/4 complex (C, IDA)
  GO:0048188 Set1C/COMPASS complex (C, IDA)
  GO:0140672 ATAC complex (C, IDA)
  GO:0032436 positive regulation of proteasomal ubiquitin-dependent protein catabolic process (P, IDA)
  GO:0006338 chromatin remodeling (P, IDA)
  GO:0007507 heart development (P, IMP)
  GO:0140672 ATAC complex (C, IPI)
  GO:0005515 protein binding (F, IPI)
  GO:0006355 regulation of DNA-templated transcription (P, IDA)
  GO:0005634 nucleus (C, EXP)
  GO:0001654 eye development (P, IGI)
  GO:0007482 haltere development (P, IGI)
  GO:0007482 haltere development (P, IMP)

CATH classification: 2.130.10.10

Secondary structure (DSSP, 8-state):
-----EEEEEE---SS-EEEEEE-TTSSEEEEEETTS-EEEEETTT--EEEEE---SS-EEEEEE-TTSSEEEEEETTS-EEEEETTT--EEEEE---SS-EEEEEE-SSSSEEEEEETTS-EEEEETTT--EEEEE---SS-EEEEEE-TTSSEEEEEETTS-EEEEETTT--EEEEE------EEEEEE-TTSSEEEEEETTTEEEEEETTTTEEEEEE-SS--SSS---EEEE-SSS-EEEE-BTTS-EEEEETTT--EEEEE---SS-EEEEEE-SSSSEEEEEE-TTT--EEEEE---/-PPPSS--/--GGGS---

Foldseek 3Di:
DFWDWDFDDKAFDDQFFWQEWEAQLVQQWIWIFGQSQWIWIAGRPNRHTDDIAHDGPGGWREKEAALVRQWMWTWFQSQWIFIAGVVPSDGPDIQHDGPGGWHEKYAENVRQWMWTWFQSQWIWIAGPVVSYTPDIANHGDGGKQYWEAAQHRQWMWIFFQQQWIWIAGRVPRDTPDIAHPDRAGWNDWYADNNRQWMWTDGLPQKIFIARGVVRDTDDMAGDAHHNDHNKDWDFADQPATWIWIWGQVQWIWIARPPPNDGRDIHDDADGTWRYKYARNHFRKIKTTHGGVGRMIIIIHIPD/DDDDDPDD/DDPVPDDDD

Radius of gyration: 17.57 Å; Cα contacts (8 Å, |Δi|>4): 1035; chains: 3; bounding box: 43×46×39 Å

B-factor: mean 42.49, std 9.69, range [28.77, 88.84]